Protein AF-A0A2N2SSF9-F1 (afdb_monomer_lite)

Structure (mmCIF, N/CA/C/O backbone):
data_AF-A0A2N2SSF9-F1
#
_entry.id   AF-A0A2N2SSF9-F1
#
loop_
_atom_site.group_PDB
_atom_site.id
_atom_site.type_symbol
_atom_site.label_atom_id
_atom_site.label_alt_id
_atom_site.label_comp_id
_atom_site.label_asym_id
_atom_site.label_entity_id
_atom_site.label_seq_id
_atom_site.pdbx_PDB_ins_code
_atom_site.Cartn_x
_atom_site.Cartn_y
_atom_site.Cartn_z
_atom_site.occupancy
_atom_site.B_iso_or_equiv
_atom_site.auth_seq_id
_atom_site.auth_comp_id
_atom_site.auth_asym_id
_atom_site.auth_atom_id
_atom_site.pdbx_PDB_model_num
ATOM 1 N N . GLY A 1 1 ? 3.151 -18.650 15.066 1.00 78.62 1 GLY A N 1
ATOM 2 C CA . GLY A 1 1 ? 4.524 -19.198 14.978 1.00 78.62 1 GLY A CA 1
ATOM 3 C C . GLY A 1 1 ? 5.033 -19.008 13.561 1.00 78.62 1 GLY A C 1
ATOM 4 O O . GLY A 1 1 ? 4.367 -18.283 12.830 1.00 78.62 1 GLY A O 1
ATOM 5 N N . PRO A 1 2 ? 6.144 -19.642 13.151 1.00 81.31 2 PRO A N 1
ATOM 6 C CA . PRO A 1 2 ? 6.647 -19.567 11.775 1.00 81.31 2 PRO A CA 1
ATOM 7 C C . PRO A 1 2 ? 5.583 -19.909 10.718 1.00 81.31 2 PRO A C 1
ATOM 9 O O . PRO A 1 2 ? 5.421 -19.152 9.770 1.00 81.31 2 PRO A O 1
ATOM 12 N N . ASP A 1 3 ? 4.753 -20.928 10.970 1.00 86.31 3 ASP A N 1
ATOM 13 C CA . ASP A 1 3 ? 3.670 -21.375 10.069 1.00 86.31 3 ASP A CA 1
ATOM 14 C C . ASP A 1 3 ? 2.567 -20.330 9.823 1.00 86.31 3 ASP A C 1
ATOM 16 O O . ASP A 1 3 ? 1.714 -20.499 8.956 1.00 86.31 3 ASP A O 1
ATOM 20 N N . SER A 1 4 ? 2.543 -19.253 10.614 1.00 88.06 4 SER A N 1
ATOM 21 C CA . SER A 1 4 ? 1.620 -18.133 10.419 1.00 88.06 4 SER A CA 1
ATOM 22 C C . SER A 1 4 ? 2.082 -17.184 9.304 1.00 88.06 4 SER A C 1
ATOM 24 O O . SER A 1 4 ? 1.330 -16.297 8.913 1.00 88.06 4 SER A O 1
ATOM 26 N N . TRP A 1 5 ? 3.310 -17.325 8.804 1.00 92.62 5 TRP A N 1
ATOM 27 C CA . TRP A 1 5 ? 3.871 -16.449 7.782 1.00 92.62 5 TRP A CA 1
ATOM 28 C C . TRP A 1 5 ? 3.797 -17.092 6.405 1.00 92.62 5 TRP A C 1
ATOM 30 O O . TRP A 1 5 ? 4.669 -17.855 6.004 1.00 92.62 5 TRP A O 1
ATOM 40 N N . ASP A 1 6 ? 2.758 -16.726 5.664 1.00 90.75 6 ASP A N 1
ATOM 41 C CA . ASP A 1 6 ? 2.560 -17.144 4.283 1.00 90.75 6 ASP A CA 1
ATOM 42 C C . ASP A 1 6 ? 2.223 -15.918 3.432 1.00 90.75 6 ASP A C 1
ATOM 44 O O . ASP A 1 6 ? 1.213 -15.240 3.640 1.00 90.75 6 ASP A O 1
ATOM 48 N N . ARG A 1 7 ? 3.094 -15.635 2.466 1.00 88.56 7 ARG A N 1
ATOM 49 C CA . ARG A 1 7 ? 2.998 -14.460 1.601 1.00 88.56 7 ARG A CA 1
ATOM 50 C C . ARG A 1 7 ? 1.754 -14.462 0.714 1.00 88.56 7 ARG A C 1
ATOM 52 O O . ARG A 1 7 ? 1.210 -13.397 0.442 1.00 88.56 7 ARG A O 1
ATOM 59 N N . GLU A 1 8 ? 1.310 -15.629 0.269 1.00 88.94 8 GLU A N 1
ATOM 60 C CA . GLU A 1 8 ? 0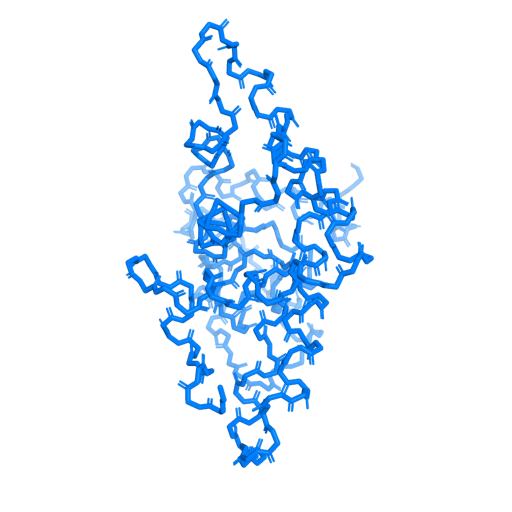.169 -15.772 -0.637 1.00 88.94 8 GLU A CA 1
ATOM 61 C C . GLU A 1 8 ? -1.161 -15.730 0.123 1.00 88.94 8 GLU A C 1
ATOM 63 O O . GLU A 1 8 ? -2.203 -15.380 -0.437 1.00 88.94 8 GLU A O 1
ATOM 68 N N . ARG A 1 9 ? -1.138 -16.073 1.415 1.00 92.62 9 ARG A N 1
ATOM 69 C CA . ARG A 1 9 ? -2.347 -16.175 2.240 1.00 92.62 9 ARG A CA 1
ATOM 70 C C . ARG A 1 9 ? -2.605 -14.975 3.133 1.00 92.62 9 ARG A C 1
ATOM 72 O O . ARG A 1 9 ? -3.771 -14.639 3.334 1.00 92.62 9 ARG A O 1
ATOM 79 N N . LEU A 1 10 ? -1.565 -14.315 3.648 1.00 94.38 10 LEU A N 1
ATOM 80 C CA . LEU A 1 10 ? -1.701 -13.314 4.714 1.00 94.38 10 LEU A CA 1
ATOM 81 C C . LEU A 1 10 ? -2.695 -12.194 4.362 1.00 94.38 10 LEU A C 1
ATOM 83 O O . LEU A 1 10 ? -3.527 -11.810 5.187 1.00 94.38 10 LEU A O 1
ATOM 87 N N . PHE A 1 11 ? -2.654 -11.711 3.118 1.00 95.62 11 PHE A N 1
ATOM 88 C CA . PHE A 1 11 ? -3.539 -10.646 2.636 1.00 95.62 11 PHE A CA 1
ATOM 89 C C . PHE A 1 11 ? -4.767 -11.153 1.872 1.00 95.62 11 PHE A C 1
ATOM 91 O O . PHE A 1 11 ? -5.561 -10.354 1.375 1.00 95.62 11 PHE A O 1
ATOM 98 N N . ARG A 1 12 ? -4.968 -12.471 1.783 1.00 94.88 12 ARG A N 1
ATOM 99 C CA . ARG A 1 12 ? -6.103 -13.057 1.071 1.00 94.88 12 ARG A CA 1
ATOM 100 C C . ARG A 1 12 ? -7.402 -12.826 1.844 1.00 94.88 12 ARG A C 1
ATOM 102 O O . ARG A 1 12 ? -7.467 -12.968 3.072 1.00 94.88 12 ARG A O 1
ATOM 109 N N . GLN A 1 13 ? -8.468 -12.513 1.113 1.00 90.75 13 GLN A N 1
ATOM 110 C CA . GLN A 1 13 ? -9.814 -12.450 1.680 1.00 90.75 13 GLN A CA 1
ATOM 111 C C . GLN A 1 13 ? -10.239 -13.829 2.213 1.00 90.75 13 GLN A C 1
ATOM 113 O O . GLN A 1 13 ? -9.979 -14.855 1.586 1.00 90.75 13 GLN A O 1
ATOM 118 N N . GLY A 1 14 ? -10.870 -13.854 3.388 1.00 89.25 14 GLY A N 1
ATOM 119 C CA . GLY A 1 14 ? -11.312 -15.084 4.062 1.00 89.25 14 GLY A CA 1
ATOM 120 C C . GLY A 1 14 ? -10.263 -15.789 4.935 1.00 89.25 14 GLY A C 1
ATOM 121 O O . GLY A 1 14 ? -10.648 -16.527 5.838 1.00 89.25 14 GLY A O 1
ATOM 122 N N . ASP A 1 15 ? -8.964 -15.532 4.749 1.00 94.25 15 ASP A N 1
ATOM 123 C CA . ASP A 1 15 ? -7.940 -15.989 5.701 1.00 94.25 15 ASP A CA 1
ATOM 124 C C . ASP A 1 15 ? -8.044 -15.171 7.014 1.00 94.25 15 ASP A C 1
ATOM 126 O O . ASP A 1 15 ? -8.465 -14.011 6.986 1.00 94.25 15 ASP A O 1
ATOM 130 N N . ARG A 1 16 ? -7.731 -15.748 8.180 1.00 93.38 16 ARG A N 1
ATOM 131 C CA . ARG A 1 16 ? -7.828 -15.057 9.486 1.00 93.38 16 ARG A CA 1
ATOM 132 C C . ARG A 1 16 ? -6.480 -14.710 10.109 1.00 93.38 16 ARG A C 1
ATOM 134 O O . ARG A 1 16 ? -6.443 -14.003 11.109 1.00 93.38 16 ARG A O 1
ATOM 141 N N . THR A 1 17 ? -5.374 -15.142 9.514 1.00 95.00 17 THR A N 1
ATOM 142 C CA . THR A 1 17 ? -4.059 -15.014 10.135 1.00 95.00 17 THR A CA 1
ATOM 143 C C . THR A 1 17 ? -3.655 -13.558 10.363 1.00 95.00 17 THR A C 1
ATOM 145 O O . THR A 1 17 ? -3.147 -13.237 11.435 1.00 95.00 17 THR A O 1
ATOM 148 N N . LEU A 1 18 ? -3.946 -12.645 9.428 1.00 95.62 18 LEU A N 1
ATOM 149 C CA . LEU A 1 18 ? -3.668 -11.220 9.639 1.00 95.62 18 LEU A CA 1
ATOM 150 C C . LEU A 1 18 ? -4.512 -10.623 10.776 1.00 95.62 18 LEU A C 1
ATOM 152 O O . LEU A 1 18 ? -4.000 -9.817 11.546 1.00 95.62 18 LEU A O 1
ATOM 156 N N . GLN A 1 19 ? -5.776 -11.027 10.910 1.00 94.06 19 GLN A N 1
ATOM 157 C CA . GLN A 1 19 ? -6.646 -10.615 12.014 1.00 94.06 19 GLN A CA 1
ATOM 158 C C . GLN A 1 19 ? -6.054 -11.043 13.364 1.00 94.06 19 GLN A C 1
ATOM 160 O O . GLN A 1 19 ? -5.921 -10.222 14.273 1.00 94.06 19 GLN A O 1
ATOM 165 N N . ASP A 1 20 ? -5.612 -12.299 13.468 1.00 93.00 20 ASP A N 1
ATOM 166 C CA . ASP A 1 20 ? -4.987 -12.827 14.683 1.00 93.00 20 ASP A CA 1
ATOM 167 C C . ASP A 1 20 ? -3.692 -12.066 15.017 1.00 93.00 20 ASP A C 1
ATOM 169 O O . ASP A 1 20 ? -3.469 -11.672 16.166 1.00 93.00 20 ASP A O 1
ATOM 173 N N . MET A 1 21 ? -2.861 -11.785 14.004 1.00 93.69 21 MET A N 1
ATOM 174 C CA . MET A 1 21 ? -1.652 -10.967 14.154 1.00 93.69 21 MET A CA 1
ATOM 175 C C . MET A 1 21 ? -1.982 -9.552 14.639 1.00 93.69 21 MET A C 1
ATOM 177 O O . MET A 1 21 ? -1.350 -9.067 15.576 1.00 93.69 21 MET A O 1
ATOM 181 N N . MET A 1 22 ? -2.998 -8.903 14.065 1.00 91.81 22 MET A N 1
ATOM 182 C CA . MET A 1 22 ? -3.454 -7.586 14.515 1.00 91.81 22 MET A CA 1
ATOM 183 C C . MET A 1 22 ? -3.955 -7.629 15.961 1.00 91.81 22 MET A C 1
ATOM 185 O O . MET A 1 22 ? -3.633 -6.737 16.743 1.00 91.81 22 MET A O 1
ATOM 189 N N . GLY A 1 23 ? -4.666 -8.687 16.358 1.00 90.31 23 GLY A N 1
ATOM 190 C CA . GLY A 1 23 ? -5.082 -8.903 17.743 1.00 90.31 23 GLY A CA 1
ATOM 191 C C . GLY A 1 23 ? -3.904 -8.997 18.718 1.00 90.31 23 GLY A C 1
ATOM 192 O O . GLY A 1 23 ? -3.977 -8.460 19.825 1.00 90.31 23 GLY A O 1
ATOM 193 N N . VAL A 1 24 ? -2.795 -9.625 18.313 1.00 90.31 24 VAL A N 1
ATOM 194 C CA . VAL A 1 24 ? -1.549 -9.656 19.100 1.00 90.31 24 VAL A CA 1
ATOM 195 C C . VAL A 1 24 ? -0.899 -8.273 19.155 1.00 90.31 24 VAL A C 1
ATOM 197 O O . VAL A 1 24 ? -0.550 -7.815 20.242 1.00 90.31 24 VAL A O 1
ATOM 200 N N . LEU A 1 25 ? -0.778 -7.582 18.017 1.00 89.06 25 LEU A N 1
ATOM 201 C CA . LEU A 1 25 ? -0.176 -6.246 17.941 1.00 89.06 25 LEU A CA 1
ATOM 202 C C . LEU A 1 25 ? -0.913 -5.229 18.818 1.00 89.06 25 LEU A C 1
ATOM 204 O O . LEU A 1 25 ? -0.283 -4.421 19.494 1.00 89.06 25 LEU A O 1
ATOM 208 N N . LEU A 1 26 ? -2.241 -5.310 18.888 1.00 88.62 26 LEU A N 1
ATOM 209 C CA . LEU A 1 26 ? -3.066 -4.433 19.719 1.00 88.62 26 LEU A CA 1
ATOM 210 C C . LEU A 1 26 ? -2.923 -4.679 21.231 1.00 88.62 26 LEU A C 1
ATOM 212 O O . LEU A 1 26 ? -3.441 -3.892 22.025 1.00 88.62 26 LEU A O 1
ATOM 216 N N . ARG A 1 27 ? -2.206 -5.727 21.661 1.00 87.94 27 ARG A N 1
ATOM 217 C CA . ARG A 1 27 ? -1.811 -5.895 23.071 1.00 87.94 27 ARG A CA 1
ATOM 218 C C . ARG A 1 27 ? -0.634 -4.999 23.454 1.00 87.94 27 ARG A C 1
ATOM 220 O O . ARG A 1 27 ? -0.445 -4.751 24.642 1.00 87.94 27 ARG A O 1
ATOM 227 N N . VAL A 1 28 ? 0.126 -4.501 22.476 1.00 87.12 28 VAL A N 1
ATOM 228 C CA . VAL A 1 28 ? 1.212 -3.536 22.683 1.00 87.12 28 VAL A CA 1
ATOM 229 C C . VAL A 1 28 ? 0.597 -2.137 22.835 1.00 87.12 28 VAL A C 1
ATOM 231 O O . VAL A 1 28 ? -0.026 -1.652 21.882 1.00 87.12 28 VAL A O 1
ATOM 234 N N . PRO A 1 29 ? 0.722 -1.476 24.003 1.00 85.19 29 PRO A N 1
ATOM 235 C CA . PRO A 1 29 ? 0.045 -0.208 24.277 1.00 85.19 29 PRO A CA 1
ATOM 236 C C . PRO A 1 29 ? 0.328 0.887 23.246 1.00 85.19 29 PRO A C 1
ATOM 238 O O . PRO A 1 29 ? -0.597 1.581 22.828 1.00 85.19 29 PRO A O 1
ATOM 241 N N . GLU A 1 30 ? 1.575 1.003 22.799 1.00 84.25 30 GLU A N 1
ATOM 242 C CA . GLU A 1 30 ? 2.042 2.009 21.846 1.00 84.25 30 GLU A CA 1
ATOM 243 C C . GLU A 1 30 ? 1.396 1.823 20.467 1.00 84.25 30 GLU A C 1
ATOM 245 O O . GLU A 1 30 ? 0.990 2.793 19.824 1.00 84.25 30 GLU A O 1
ATOM 250 N N . LEU A 1 31 ? 1.248 0.573 20.015 1.00 84.81 31 LEU A N 1
ATOM 251 C CA . LEU A 1 31 ? 0.571 0.273 18.751 1.00 84.81 31 LEU A CA 1
ATOM 252 C C . LEU A 1 31 ? -0.927 0.490 18.857 1.00 84.81 31 LEU A C 1
ATOM 254 O O . LEU A 1 31 ? -1.542 1.084 17.971 1.00 84.81 31 LEU A O 1
ATOM 258 N N . ARG A 1 32 ? -1.509 0.037 19.964 1.00 86.44 32 ARG A N 1
ATOM 259 C CA . ARG A 1 32 ? -2.926 0.214 20.244 1.00 86.44 32 ARG A CA 1
ATOM 260 C C . ARG A 1 32 ? -3.316 1.687 20.245 1.00 86.44 32 ARG A C 1
ATOM 262 O O . ARG A 1 32 ? -4.320 2.033 19.634 1.00 86.44 32 ARG A O 1
ATOM 269 N N . GLU A 1 33 ? -2.536 2.547 20.896 1.00 84.12 33 GLU A N 1
ATOM 270 C CA . GLU A 1 33 ? -2.848 3.976 20.981 1.00 84.12 33 GLU A CA 1
ATOM 271 C C . GLU A 1 33 ? -2.717 4.667 19.618 1.00 84.12 33 GLU A C 1
ATOM 273 O O . GLU A 1 33 ? -3.581 5.460 19.240 1.00 84.12 33 GLU A O 1
ATOM 278 N N . ASN A 1 34 ? -1.711 4.295 18.819 1.00 82.88 34 ASN A N 1
ATOM 279 C CA . ASN A 1 34 ? -1.590 4.782 17.444 1.00 82.88 34 ASN A CA 1
ATOM 280 C C . ASN A 1 34 ? -2.782 4.363 16.569 1.00 82.88 34 ASN A C 1
ATOM 282 O O . ASN A 1 34 ? -3.270 5.161 15.771 1.00 82.88 34 ASN A O 1
ATOM 286 N N . LEU A 1 35 ? -3.298 3.145 16.741 1.00 83.38 35 LEU A N 1
ATOM 287 C CA . LEU A 1 35 ? -4.386 2.602 15.921 1.00 83.38 35 LEU A CA 1
ATOM 288 C C . LEU A 1 35 ? -5.792 2.934 16.446 1.00 83.38 35 LEU A C 1
ATOM 290 O O . LEU A 1 35 ? -6.774 2.768 15.726 1.00 83.38 35 LEU A O 1
ATOM 294 N N . LYS A 1 36 ? -5.913 3.461 17.667 1.00 77.00 36 LYS A N 1
ATOM 295 C CA . LYS A 1 36 ? -7.195 3.801 18.303 1.00 77.00 36 LYS A CA 1
ATOM 296 C C . LYS A 1 36 ? -8.032 4.781 17.478 1.00 77.00 36 LYS A C 1
ATOM 298 O O . LYS A 1 36 ? -9.242 4.605 17.361 1.00 77.00 36 LYS A O 1
ATOM 303 N N . SER A 1 37 ? -7.395 5.782 16.863 1.00 68.06 37 SER A N 1
ATOM 304 C CA . SER A 1 37 ? -8.091 6.783 16.037 1.00 68.06 37 SER A CA 1
ATOM 305 C C . SER A 1 37 ? -8.640 6.215 14.726 1.00 68.06 37 SER A C 1
ATOM 307 O O . SER A 1 37 ? -9.624 6.737 14.213 1.00 68.06 37 SER A O 1
ATOM 309 N N . VAL A 1 38 ? -8.053 5.121 14.223 1.00 67.56 38 VAL A N 1
ATOM 310 C CA . VAL A 1 38 ? -8.473 4.443 12.982 1.00 67.56 38 VAL A CA 1
ATOM 311 C C . VAL A 1 38 ? -9.826 3.757 13.139 1.00 67.56 38 VAL A C 1
ATOM 313 O O . VAL A 1 38 ? -10.553 3.567 12.167 1.00 67.56 38 VAL A O 1
ATOM 316 N N . LEU A 1 39 ? -10.183 3.400 14.369 1.00 61.44 39 LEU A N 1
ATOM 317 C CA . LEU A 1 39 ? -11.281 2.487 14.643 1.00 61.44 39 LEU A CA 1
ATOM 318 C C . LEU A 1 39 ? -12.585 3.164 15.046 1.00 61.44 39 LEU A C 1
ATOM 320 O O . LEU A 1 39 ? -13.624 2.512 14.992 1.00 61.44 39 LEU A O 1
ATOM 324 N N . GLY A 1 40 ? -12.550 4.447 15.425 1.00 56.16 40 GLY A N 1
ATOM 325 C CA . GLY A 1 40 ? -13.749 5.230 15.757 1.00 56.16 40 GLY A CA 1
ATOM 326 C C . GLY A 1 40 ? -14.645 4.620 16.847 1.00 56.16 40 GLY A C 1
ATOM 327 O O . GLY A 1 40 ? -15.793 5.030 16.978 1.00 56.16 40 GLY A O 1
ATOM 328 N N . GLY A 1 41 ? -14.146 3.638 17.605 1.00 54.59 41 GLY A N 1
ATOM 329 C CA . GLY A 1 41 ? -14.908 2.822 18.549 1.00 54.59 41 GLY A CA 1
ATOM 330 C C . GLY A 1 41 ? -14.245 2.720 19.923 1.00 54.59 41 GLY A C 1
ATOM 331 O O . GLY A 1 41 ? -13.085 3.086 20.113 1.00 54.59 41 GLY A O 1
ATOM 332 N N . THR A 1 42 ? -14.998 2.211 20.900 1.00 47.00 42 THR A N 1
ATOM 333 C CA . THR A 1 42 ? -14.576 2.059 22.304 1.00 47.00 42 THR A CA 1
ATOM 334 C C . THR A 1 42 ? -13.544 0.949 22.530 1.00 47.00 42 THR A C 1
ATOM 336 O O . THR A 1 42 ? -12.890 0.953 23.573 1.00 47.00 42 THR A O 1
ATOM 339 N N . MET A 1 43 ? -13.341 0.037 21.568 1.00 49.16 43 MET A N 1
ATOM 340 C CA . MET A 1 43 ? -12.310 -1.005 21.626 1.00 49.16 43 MET A CA 1
ATOM 341 C C . MET A 1 43 ? -11.513 -1.136 20.319 1.00 49.16 43 MET A C 1
ATOM 343 O O . MET A 1 43 ? -12.069 -0.942 19.237 1.00 49.16 43 MET A O 1
ATOM 347 N N . PRO A 1 44 ? -10.218 -1.497 20.406 1.00 60.06 44 PRO A N 1
ATOM 348 C CA . PRO A 1 44 ? -9.417 -1.863 19.250 1.00 60.06 44 PRO A CA 1
ATOM 349 C C . PRO A 1 44 ? -9.992 -3.084 18.504 1.00 60.06 44 PRO A C 1
ATOM 351 O O . PRO A 1 44 ? -10.001 -4.181 19.056 1.00 60.06 44 PRO A O 1
ATOM 354 N N . ASP A 1 45 ? -10.445 -2.912 17.263 1.00 78.88 45 ASP A N 1
ATOM 355 C CA . ASP A 1 45 ? -10.977 -3.963 16.394 1.00 78.88 45 ASP A CA 1
ATOM 356 C C . ASP A 1 45 ? -9.896 -4.431 15.405 1.00 78.88 45 ASP A C 1
ATOM 358 O O . ASP A 1 45 ? -9.715 -3.878 14.317 1.00 78.88 45 ASP A O 1
ATOM 362 N N . GLY A 1 46 ? -9.126 -5.441 15.819 1.00 84.12 46 GLY A N 1
ATOM 363 C CA . GLY A 1 46 ? -8.086 -6.048 14.985 1.00 84.12 46 GLY A CA 1
ATOM 364 C C . GLY A 1 46 ? -8.627 -6.656 13.689 1.00 84.12 46 GLY A C 1
ATOM 365 O O . GLY A 1 46 ? -7.925 -6.620 12.676 1.00 84.12 46 GLY A O 1
ATOM 366 N N . ASP A 1 47 ? -9.877 -7.134 13.695 1.00 89.44 47 ASP A N 1
ATOM 367 C CA . ASP A 1 47 ? -10.527 -7.713 12.520 1.00 89.44 47 ASP A CA 1
ATOM 368 C C . ASP A 1 47 ? -10.754 -6.616 11.473 1.00 89.44 47 ASP A C 1
ATOM 370 O O . ASP A 1 47 ? -10.313 -6.755 10.329 1.00 89.44 47 ASP A O 1
ATOM 374 N N . LYS A 1 48 ? -11.336 -5.478 11.871 1.00 89.88 48 LYS A N 1
ATOM 375 C CA . LYS A 1 48 ? -11.535 -4.327 10.976 1.00 89.88 48 LYS A CA 1
ATOM 376 C C . LYS A 1 48 ? -10.220 -3.802 10.398 1.00 89.88 48 LYS A C 1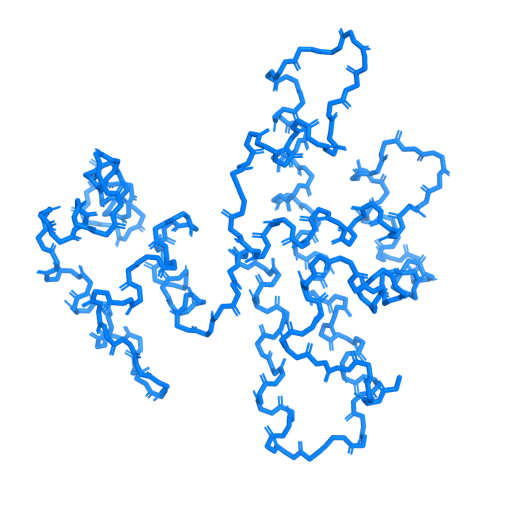
ATOM 378 O O . LYS A 1 48 ? -10.134 -3.571 9.193 1.00 89.88 48 LYS A O 1
ATOM 383 N N . LEU A 1 49 ? -9.182 -3.635 11.224 1.00 92.69 49 LEU A N 1
ATOM 384 C CA . LEU A 1 49 ? -7.874 -3.160 10.748 1.00 92.69 49 LEU A CA 1
ATOM 385 C C . LEU A 1 49 ? -7.276 -4.104 9.704 1.00 92.69 49 LEU A C 1
ATOM 387 O O . LEU A 1 49 ? -6.811 -3.652 8.660 1.00 92.69 49 LEU A O 1
ATOM 391 N N . ALA A 1 50 ? -7.312 -5.409 9.964 1.00 94.56 50 ALA A N 1
ATOM 392 C CA . ALA A 1 50 ? -6.818 -6.406 9.028 1.00 94.56 50 ALA A CA 1
ATOM 393 C C . ALA A 1 50 ? -7.604 -6.395 7.709 1.00 94.56 50 ALA A C 1
ATOM 395 O O . ALA A 1 50 ? -6.988 -6.475 6.651 1.00 94.56 50 ALA A O 1
ATOM 396 N N . LEU A 1 51 ? -8.933 -6.245 7.738 1.00 95.12 51 LEU A N 1
ATOM 397 C CA . LEU A 1 51 ? -9.744 -6.156 6.517 1.00 95.12 51 LEU A CA 1
ATOM 398 C C . LEU A 1 51 ? -9.403 -4.915 5.678 1.00 95.12 51 LEU A C 1
ATOM 400 O O . LEU A 1 51 ? -9.243 -5.033 4.463 1.00 95.12 51 LEU A O 1
ATOM 404 N N . ILE A 1 52 ? -9.197 -3.756 6.314 1.00 95.56 52 ILE A N 1
ATOM 405 C CA . ILE A 1 52 ? -8.734 -2.545 5.619 1.00 95.56 52 ILE A CA 1
ATOM 406 C C . ILE A 1 52 ? -7.367 -2.789 4.967 1.00 95.56 52 ILE A C 1
ATOM 408 O O . ILE A 1 52 ? -7.164 -2.434 3.807 1.00 95.56 52 ILE A O 1
ATOM 412 N N . LEU A 1 53 ? -6.429 -3.413 5.690 1.00 96.56 53 LEU A N 1
ATOM 413 C CA . LEU A 1 53 ? -5.096 -3.718 5.163 1.00 96.56 53 LEU A CA 1
ATOM 414 C C . LEU A 1 53 ? -5.143 -4.684 3.977 1.00 96.56 53 LEU A C 1
ATOM 416 O O . LEU A 1 53 ? -4.373 -4.516 3.034 1.00 96.56 53 LEU A O 1
ATOM 420 N N . LYS A 1 54 ? -6.048 -5.666 3.993 1.00 97.12 54 LYS A N 1
ATOM 421 C CA . LYS A 1 54 ? -6.241 -6.585 2.865 1.00 97.12 54 LYS A CA 1
ATOM 422 C C . LYS A 1 54 ? -6.716 -5.851 1.624 1.00 97.12 54 LYS A C 1
ATOM 424 O O . LYS A 1 54 ? -6.135 -6.043 0.561 1.00 97.12 54 LYS A O 1
ATOM 429 N N . ASP A 1 55 ? -7.721 -4.991 1.745 1.00 97.12 55 ASP A N 1
ATOM 430 C CA . ASP A 1 55 ? -8.187 -4.198 0.605 1.00 97.12 55 ASP A CA 1
ATOM 431 C C . ASP A 1 55 ? -7.076 -3.257 0.104 1.00 97.12 55 ASP A C 1
ATOM 433 O O . ASP A 1 55 ? -6.805 -3.167 -1.095 1.00 97.12 55 ASP A O 1
ATOM 437 N N . TRP A 1 56 ? -6.361 -2.617 1.030 1.00 97.00 56 TRP A N 1
ATOM 438 C CA . TRP A 1 56 ? -5.252 -1.715 0.729 1.00 97.00 56 TRP A CA 1
ATOM 439 C C . TRP A 1 56 ? -4.115 -2.392 -0.051 1.00 97.00 56 TRP A C 1
ATOM 441 O O . TRP A 1 56 ? -3.733 -1.881 -1.106 1.00 97.00 56 TRP A O 1
ATOM 451 N N . VAL A 1 57 ? -3.607 -3.535 0.428 1.00 96.81 57 VAL A N 1
ATOM 452 C CA . VAL A 1 57 ? -2.493 -4.287 -0.187 1.00 96.81 57 VAL A CA 1
ATOM 453 C C . VAL A 1 57 ? -2.891 -4.918 -1.520 1.00 96.81 57 VAL A C 1
ATOM 455 O O . VAL A 1 57 ? -2.091 -4.933 -2.455 1.00 96.81 57 VAL A O 1
ATOM 458 N N . ASN A 1 58 ? -4.138 -5.382 -1.645 1.00 95.12 58 ASN A N 1
ATOM 459 C CA . ASN A 1 58 ? -4.652 -5.957 -2.891 1.00 95.12 58 ASN A CA 1
ATOM 460 C C . ASN A 1 58 ? -5.047 -4.896 -3.936 1.00 95.12 58 ASN A C 1
ATOM 462 O O . ASN A 1 58 ? -5.572 -5.237 -4.994 1.00 95.12 58 ASN A O 1
ATOM 466 N N . GLY A 1 59 ? -4.781 -3.614 -3.672 1.00 93.31 59 GLY A N 1
ATOM 467 C CA . GLY A 1 59 ? -4.956 -2.546 -4.651 1.00 93.31 59 GLY A CA 1
ATOM 468 C C . GLY A 1 59 ? -6.399 -2.072 -4.834 1.00 93.31 59 GLY A C 1
ATOM 469 O O . GLY A 1 59 ? -6.672 -1.407 -5.833 1.00 93.31 59 GLY A O 1
ATOM 470 N N . GLU A 1 60 ? -7.302 -2.367 -3.893 1.00 95.88 60 GLU A N 1
ATOM 471 C CA . GLU A 1 60 ? -8.693 -1.894 -3.915 1.00 95.88 60 GLU A CA 1
ATOM 472 C C . GLU A 1 60 ? -8.763 -0.363 -3.952 1.00 95.88 60 GLU A C 1
ATOM 474 O O . GLU A 1 60 ? -7.917 0.313 -3.357 1.00 95.88 60 GLU A O 1
ATOM 479 N N . GLU A 1 61 ? -9.764 0.195 -4.633 1.00 93.81 61 GLU A N 1
ATOM 480 C CA . GLU A 1 61 ? -9.946 1.644 -4.749 1.00 93.81 61 GLU A CA 1
ATOM 481 C C . GLU A 1 61 ? -10.183 2.302 -3.386 1.00 93.81 61 GLU A C 1
ATOM 483 O O . GLU A 1 61 ? -10.899 1.779 -2.534 1.00 93.81 61 GLU A O 1
ATOM 488 N N . ILE A 1 62 ? -9.608 3.490 -3.168 1.00 94.38 62 ILE A N 1
ATOM 489 C CA . ILE A 1 62 ? -9.722 4.182 -1.869 1.00 94.38 62 ILE A CA 1
ATOM 490 C C . ILE A 1 62 ? -11.173 4.548 -1.559 1.00 94.38 62 ILE A C 1
ATOM 492 O O . ILE A 1 62 ? -11.591 4.457 -0.409 1.00 94.38 62 ILE A O 1
ATOM 496 N N . THR A 1 63 ? -11.953 4.909 -2.576 1.00 95.06 63 THR A N 1
ATOM 497 C CA . THR A 1 63 ? -13.394 5.163 -2.445 1.00 95.06 63 THR A CA 1
ATOM 4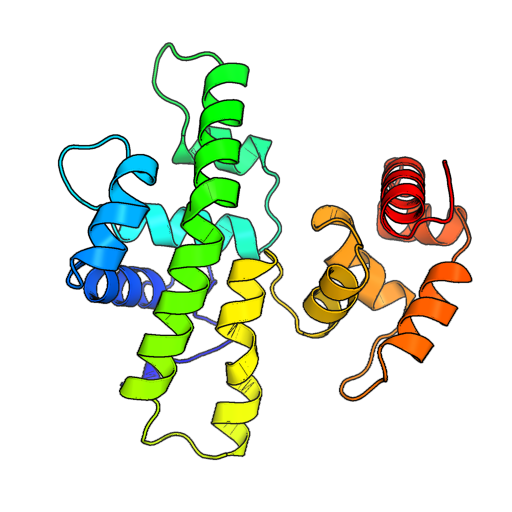98 C C . THR A 1 63 ? -14.139 3.917 -1.975 1.00 95.06 63 THR A C 1
ATOM 500 O O . THR A 1 63 ? -14.977 3.997 -1.082 1.00 95.06 63 THR A O 1
ATOM 503 N N . THR A 1 64 ? -13.775 2.749 -2.496 1.00 96.31 64 THR A N 1
ATOM 504 C CA . THR A 1 64 ? -14.348 1.467 -2.087 1.00 96.31 64 THR A CA 1
ATOM 505 C C . THR A 1 64 ? -13.927 1.075 -0.669 1.00 96.31 64 THR A C 1
ATOM 507 O O . THR A 1 64 ? -14.771 0.642 0.113 1.00 96.31 64 THR A O 1
ATOM 510 N N . ILE A 1 65 ? -12.662 1.283 -0.289 1.00 95.88 65 ILE A N 1
ATOM 511 C CA . ILE A 1 65 ? -12.194 1.078 1.094 1.00 95.88 65 ILE A CA 1
ATOM 512 C C . ILE A 1 65 ? -12.955 2.002 2.055 1.00 95.88 65 ILE A C 1
ATOM 514 O O . ILE A 1 65 ? -13.422 1.556 3.105 1.00 95.88 65 ILE A O 1
ATOM 518 N N . ALA A 1 66 ? -13.117 3.275 1.688 1.00 94.88 66 ALA A N 1
ATOM 519 C CA . ALA A 1 66 ? -13.858 4.252 2.473 1.00 94.88 66 ALA A CA 1
ATOM 520 C C . ALA A 1 66 ? -15.312 3.818 2.680 1.00 94.88 66 ALA A C 1
ATOM 522 O O . ALA A 1 66 ? -15.788 3.778 3.814 1.00 94.88 66 ALA A O 1
ATOM 523 N N . GLN A 1 67 ? -15.986 3.419 1.601 1.00 94.31 67 GLN A N 1
ATOM 524 C CA . GLN A 1 67 ? -17.367 2.955 1.648 1.00 94.31 67 GLN A CA 1
ATOM 525 C C . GLN A 1 67 ? -17.533 1.698 2.511 1.00 94.31 67 GLN A C 1
ATOM 527 O O . GLN A 1 67 ? -18.473 1.614 3.292 1.00 94.31 67 GLN A O 1
ATOM 532 N N . ARG A 1 68 ? -16.622 0.723 2.401 1.00 93.44 68 ARG A N 1
ATOM 533 C CA . ARG A 1 68 ? -16.723 -0.545 3.144 1.00 93.44 68 ARG A CA 1
ATOM 534 C C . ARG A 1 68 ? -16.427 -0.402 4.633 1.00 93.44 68 ARG A C 1
ATOM 536 O O . ARG A 1 68 ? -17.053 -1.086 5.437 1.00 93.44 68 ARG A O 1
ATOM 543 N N . HIS A 1 69 ? -15.453 0.434 4.997 1.00 91.62 69 HIS A N 1
ATOM 544 C CA . HIS A 1 69 ? -14.864 0.393 6.343 1.00 91.62 69 HIS A CA 1
ATOM 545 C C . HIS A 1 69 ? -15.031 1.682 7.148 1.00 91.62 69 HIS A C 1
ATOM 547 O O . HIS A 1 69 ? -14.901 1.651 8.374 1.00 91.62 69 HIS A O 1
ATOM 553 N N . PHE A 1 70 ? -15.296 2.816 6.501 1.00 89.88 70 PHE A N 1
ATOM 554 C CA . PHE A 1 70 ? -15.333 4.128 7.158 1.00 89.88 70 PHE A CA 1
ATOM 555 C C . PHE A 1 70 ? -16.692 4.817 7.080 1.00 89.88 70 PHE A C 1
ATOM 557 O O . PHE A 1 70 ? -16.949 5.687 7.906 1.00 89.88 70 PHE A O 1
ATOM 564 N N . HIS A 1 71 ? -17.547 4.422 6.139 1.00 90.12 71 HIS A N 1
ATOM 565 C CA . HIS A 1 71 ? -18.898 4.947 6.015 1.00 90.12 71 HIS A CA 1
ATOM 566 C C . HIS A 1 71 ? -19.795 4.487 7.172 1.00 90.12 71 HIS A C 1
ATOM 568 O O . HIS A 1 71 ? -19.697 3.354 7.651 1.00 90.12 71 HIS A O 1
ATOM 574 N N . GLN A 1 72 ? -20.671 5.383 7.615 1.00 87.69 72 GLN A N 1
ATOM 575 C CA . GLN A 1 72 ? -21.676 5.150 8.648 1.00 87.69 72 GLN A CA 1
ATOM 576 C C . GLN A 1 72 ? -23.035 5.626 8.133 1.00 87.69 72 GLN A C 1
ATOM 578 O O . GLN A 1 72 ? -23.096 6.531 7.301 1.00 87.69 72 GLN A O 1
ATOM 583 N N . ASP A 1 73 ? -24.123 5.042 8.636 1.00 85.62 73 ASP A N 1
ATOM 584 C CA . ASP A 1 73 ? -25.473 5.424 8.217 1.00 85.62 73 ASP A CA 1
ATOM 585 C C . ASP A 1 73 ? -25.717 6.927 8.430 1.00 85.62 73 ASP A C 1
ATOM 587 O O . ASP A 1 73 ? -25.550 7.454 9.532 1.00 85.62 73 ASP A O 1
ATOM 591 N N . GLY A 1 74 ? -26.125 7.616 7.362 1.00 83.81 74 GLY A N 1
ATOM 592 C CA . GLY A 1 74 ? -26.383 9.060 7.371 1.00 83.81 74 GLY A CA 1
ATOM 593 C C . GLY A 1 74 ? -25.145 9.949 7.197 1.00 83.81 74 GLY A C 1
ATOM 594 O O . GLY A 1 74 ? -25.289 11.170 7.212 1.00 83.81 74 GLY A O 1
ATOM 595 N N . GLU A 1 75 ? -23.954 9.374 7.011 1.00 88.88 75 GLU A N 1
ATOM 596 C CA . GLU A 1 75 ? -22.727 10.108 6.689 1.00 88.88 75 GLU A CA 1
ATOM 597 C C . GLU A 1 75 ? -22.560 10.289 5.172 1.00 88.88 75 GLU A C 1
ATOM 599 O O . GLU A 1 75 ? -22.893 9.402 4.391 1.00 88.88 75 GLU A O 1
ATOM 604 N N . ASP A 1 76 ? -22.033 11.431 4.726 1.00 91.56 76 ASP A N 1
ATOM 605 C CA . ASP A 1 76 ? -21.756 11.654 3.307 1.00 91.56 76 ASP A CA 1
ATOM 606 C C . ASP A 1 76 ? -20.457 10.962 2.842 1.00 91.56 76 ASP A C 1
ATOM 608 O O . ASP A 1 76 ? -19.542 10.670 3.621 1.00 91.56 76 ASP A O 1
ATOM 612 N N . GLU A 1 77 ? -20.356 10.711 1.536 1.00 91.50 77 GLU A N 1
ATOM 613 C CA . GLU A 1 77 ? -19.216 10.007 0.936 1.00 91.50 77 GLU A CA 1
ATOM 614 C C . GLU A 1 77 ? -17.883 10.750 1.109 1.00 91.50 77 GLU A C 1
ATOM 616 O O . GLU A 1 77 ? -16.840 10.115 1.287 1.00 91.50 77 GLU A O 1
ATOM 621 N N . VAL A 1 78 ? -17.896 12.088 1.083 1.00 94.31 78 VAL A N 1
ATOM 622 C CA . VAL A 1 78 ? -16.679 12.905 1.194 1.00 94.31 78 VAL A CA 1
ATOM 623 C C . VAL A 1 78 ? -16.118 12.808 2.607 1.00 94.31 78 VAL A C 1
ATOM 625 O O . VAL A 1 78 ? -14.903 12.664 2.780 1.00 94.31 78 VAL A O 1
ATOM 628 N N . THR A 1 79 ? -16.982 12.814 3.620 1.00 92.94 79 THR A N 1
ATOM 629 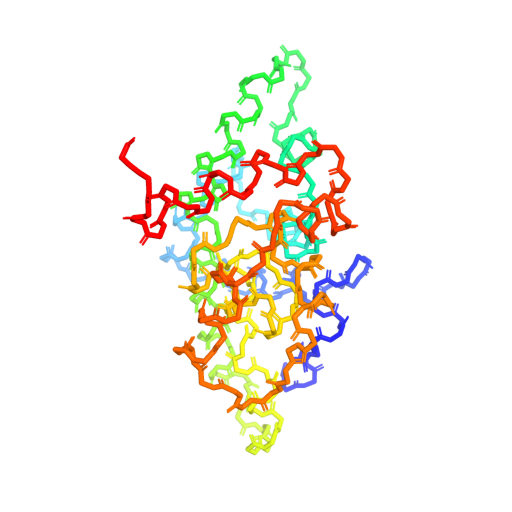C CA . THR A 1 79 ? -16.582 12.605 5.013 1.00 92.94 79 THR A CA 1
ATOM 630 C C . THR A 1 79 ? -15.982 11.212 5.215 1.00 92.94 79 THR A C 1
ATOM 632 O O . THR A 1 79 ? -14.884 11.097 5.773 1.00 92.94 79 THR A O 1
ATOM 635 N N . ALA A 1 80 ? -16.623 10.159 4.697 1.00 92.38 80 ALA A N 1
ATOM 636 C CA . ALA A 1 80 ? -16.098 8.794 4.782 1.00 92.38 80 ALA A CA 1
ATOM 637 C C . ALA A 1 80 ? -14.733 8.655 4.078 1.00 92.38 80 ALA A C 1
ATOM 639 O O . ALA A 1 80 ? -13.792 8.077 4.633 1.00 92.38 80 ALA A O 1
ATOM 640 N N . LEU A 1 81 ? -14.588 9.241 2.884 1.00 94.81 81 LEU A N 1
ATOM 641 C CA . LEU A 1 81 ? -13.333 9.266 2.131 1.00 94.81 81 LEU A CA 1
ATOM 642 C C . LEU A 1 81 ? -12.227 10.020 2.880 1.00 94.81 81 LEU A C 1
ATOM 644 O O . LEU A 1 81 ? -11.090 9.549 2.950 1.00 94.81 81 LEU A O 1
ATOM 648 N N . THR A 1 82 ? -12.564 11.157 3.489 1.00 93.06 82 THR A N 1
ATOM 649 C CA . THR A 1 82 ? -11.631 11.965 4.283 1.00 93.06 82 THR A CA 1
ATOM 650 C C . THR A 1 82 ? -11.127 11.183 5.494 1.00 93.06 82 THR A C 1
ATOM 652 O O . THR A 1 82 ? -9.914 11.092 5.703 1.00 93.06 82 THR A O 1
ATOM 655 N N . LYS A 1 83 ? -12.030 10.542 6.250 1.00 91.44 83 LYS A N 1
ATOM 656 C CA . LYS A 1 83 ? -11.667 9.662 7.372 1.00 91.44 83 LYS A CA 1
ATOM 657 C C . LYS A 1 83 ? -10.795 8.499 6.914 1.00 91.44 83 LYS A C 1
ATOM 659 O O . LYS A 1 83 ? -9.797 8.203 7.573 1.00 91.44 83 LYS A O 1
ATOM 664 N N . CYS A 1 84 ? -11.149 7.855 5.801 1.00 93.38 84 CYS A N 1
ATOM 665 C CA . CYS A 1 84 ? -10.363 6.770 5.227 1.00 93.38 84 CYS A CA 1
ATOM 666 C C . CYS A 1 84 ? -8.935 7.234 4.932 1.00 93.38 84 CYS A C 1
ATOM 668 O O . CYS A 1 84 ? -7.988 6.614 5.405 1.00 93.38 84 CYS A O 1
ATOM 670 N N . GLY A 1 85 ? -8.766 8.349 4.217 1.00 92.44 85 GLY A N 1
ATOM 671 C CA . GLY A 1 85 ? -7.449 8.892 3.886 1.00 92.44 85 GLY A CA 1
ATOM 672 C C . GLY A 1 85 ? -6.621 9.248 5.124 1.00 92.44 85 GLY A C 1
ATOM 673 O O . GLY A 1 85 ? -5.489 8.785 5.262 1.00 92.44 85 GLY A O 1
ATOM 674 N N . GLN A 1 86 ? -7.197 10.010 6.058 1.00 91.00 86 GLN A N 1
ATOM 675 C CA . GLN A 1 86 ? -6.514 10.424 7.291 1.00 91.00 86 GLN A CA 1
ATOM 676 C C . GLN A 1 86 ? -6.030 9.231 8.119 1.00 91.00 86 GLN A C 1
ATOM 678 O O . GLN A 1 86 ? -4.925 9.252 8.656 1.00 91.00 86 GLN A O 1
ATOM 683 N N . ASN A 1 87 ? -6.836 8.174 8.211 1.00 91.00 87 ASN A N 1
ATOM 684 C CA . ASN A 1 87 ? -6.494 7.015 9.022 1.00 91.00 87 ASN A CA 1
ATOM 685 C C . ASN A 1 87 ? -5.568 6.037 8.297 1.00 91.00 87 ASN A C 1
ATOM 687 O O . ASN A 1 87 ? -4.592 5.573 8.892 1.00 91.00 87 ASN A O 1
ATOM 691 N N . LEU A 1 88 ? -5.838 5.753 7.020 1.00 91.88 88 LEU A N 1
ATOM 692 C CA . LEU A 1 88 ? -5.062 4.809 6.223 1.00 91.88 88 LEU A CA 1
ATOM 693 C C . LEU A 1 88 ? -3.627 5.300 6.014 1.00 91.88 88 LEU A C 1
ATOM 695 O O . LEU A 1 88 ? -2.682 4.587 6.355 1.00 91.88 88 LEU A O 1
ATOM 699 N N . PHE A 1 89 ? -3.477 6.529 5.509 1.00 87.75 89 PHE A N 1
ATOM 700 C CA . PHE A 1 89 ? -2.173 7.127 5.215 1.00 87.75 89 PHE A CA 1
ATOM 701 C C . PHE A 1 89 ? -1.506 7.728 6.451 1.00 87.75 89 PHE A C 1
ATOM 703 O O . PHE A 1 89 ? -0.283 7.738 6.530 1.00 87.75 89 PHE A O 1
ATOM 710 N N . GLY A 1 90 ? -2.287 8.226 7.416 1.00 84.88 90 GLY A N 1
ATOM 711 C CA . GLY A 1 90 ? -1.733 8.914 8.581 1.00 84.88 90 GLY A CA 1
ATOM 712 C C . GLY A 1 90 ? -1.158 7.980 9.640 1.00 84.88 90 GLY A C 1
ATOM 713 O O . GLY A 1 90 ? -0.167 8.333 10.273 1.00 84.88 90 GLY A O 1
ATOM 714 N N . LYS A 1 91 ? -1.765 6.805 9.869 1.00 86.69 91 LYS A N 1
ATOM 715 C CA . LYS A 1 91 ? -1.316 5.898 10.941 1.00 86.69 91 LYS A CA 1
ATOM 716 C C . LYS A 1 91 ? -1.364 4.424 10.584 1.00 86.69 91 LYS A C 1
ATOM 718 O O . LYS A 1 91 ? -0.431 3.711 10.943 1.00 86.69 91 LYS A O 1
ATOM 723 N N . LEU A 1 92 ? -2.414 3.947 9.918 1.00 92.19 92 LEU A N 1
ATOM 724 C CA . LEU A 1 92 ? -2.655 2.512 9.767 1.00 92.19 92 LEU A CA 1
ATOM 725 C C . LEU A 1 92 ? -1.535 1.806 8.996 1.00 92.19 92 LEU A C 1
ATOM 727 O O . LEU A 1 92 ? -0.902 0.909 9.546 1.00 92.19 92 LEU A O 1
ATOM 731 N N . ALA A 1 93 ? -1.255 2.224 7.758 1.00 93.88 93 ALA A N 1
ATOM 732 C CA . ALA A 1 93 ? -0.267 1.549 6.914 1.00 93.88 93 ALA A CA 1
ATOM 733 C C . ALA A 1 93 ? 1.131 1.550 7.557 1.00 93.88 93 ALA A C 1
ATOM 735 O O . ALA A 1 93 ? 1.783 0.511 7.647 1.00 93.88 93 ALA A O 1
ATOM 736 N N . GLN A 1 94 ? 1.569 2.697 8.081 1.00 92.56 94 GLN A N 1
ATOM 737 C CA . GLN A 1 94 ? 2.878 2.828 8.722 1.00 92.56 94 GLN A CA 1
ATOM 738 C C . GLN A 1 94 ? 2.981 2.001 10.012 1.00 92.56 94 GLN A C 1
ATOM 740 O O . GLN A 1 94 ? 3.940 1.250 10.195 1.00 92.56 94 GLN A O 1
ATOM 745 N N . THR A 1 95 ? 1.986 2.112 10.896 1.00 92.44 95 THR A N 1
ATOM 746 C CA . THR A 1 95 ? 2.000 1.440 12.204 1.00 92.44 95 THR A CA 1
ATOM 747 C C . THR A 1 95 ? 1.917 -0.076 12.044 1.00 92.44 95 THR A C 1
ATOM 749 O O . THR A 1 95 ? 2.658 -0.811 12.697 1.00 92.44 95 THR A O 1
ATOM 752 N N . SER A 1 96 ? 1.059 -0.558 11.142 1.00 94.12 96 SER A N 1
ATOM 753 C CA . SER A 1 96 ? 0.926 -1.986 10.856 1.00 94.12 96 SER A CA 1
ATOM 754 C C . SER A 1 96 ? 2.138 -2.553 10.125 1.00 94.12 96 SER A C 1
ATOM 756 O O . SER A 1 96 ? 2.539 -3.670 10.436 1.00 94.12 96 SER A O 1
ATOM 758 N N . SER A 1 97 ? 2.764 -1.796 9.216 1.00 95.56 97 SER A N 1
ATOM 759 C CA . SER A 1 97 ? 4.025 -2.198 8.580 1.00 95.56 97 SER A CA 1
ATOM 760 C C . SER A 1 97 ? 5.111 -2.464 9.627 1.00 95.56 97 SER A C 1
ATOM 762 O O . SER A 1 97 ? 5.670 -3.561 9.686 1.00 95.56 97 SER A O 1
ATOM 764 N N . TRP A 1 98 ? 5.339 -1.506 10.531 1.00 93.38 98 TRP A N 1
ATOM 765 C CA . TRP A 1 98 ? 6.296 -1.674 11.625 1.00 93.38 98 TRP A CA 1
ATOM 766 C C . TRP A 1 98 ? 5.919 -2.835 12.554 1.00 93.38 98 TRP A C 1
ATOM 768 O O . TRP A 1 98 ? 6.772 -3.656 12.894 1.00 93.38 98 TRP A O 1
ATOM 778 N N . GLY A 1 99 ? 4.640 -2.938 12.928 1.00 93.62 99 GLY A N 1
ATOM 779 C CA . GLY A 1 99 ? 4.146 -3.996 13.807 1.00 93.62 99 GLY A CA 1
ATOM 780 C C . GLY A 1 99 ? 4.365 -5.391 13.223 1.00 93.62 99 GLY A C 1
ATOM 781 O O . GLY A 1 99 ? 4.873 -6.273 13.912 1.00 93.62 99 GLY A O 1
ATOM 782 N N . LEU A 1 100 ? 4.063 -5.589 11.938 1.00 94.31 100 LEU A N 1
ATOM 783 C CA . LEU A 1 100 ? 4.319 -6.856 11.252 1.00 94.31 100 LEU A CA 1
ATOM 784 C C . LEU A 1 100 ? 5.812 -7.172 11.166 1.00 94.31 100 LEU A C 1
ATOM 786 O O . LEU A 1 100 ? 6.186 -8.324 11.374 1.00 94.31 100 LEU A O 1
ATOM 790 N N . ASN A 1 101 ? 6.668 -6.174 10.931 1.00 94.12 101 ASN A N 1
ATOM 791 C CA . ASN A 1 101 ? 8.117 -6.379 10.942 1.00 94.12 101 ASN A CA 1
ATOM 792 C C . ASN A 1 101 ? 8.611 -6.861 12.317 1.00 94.12 101 ASN A C 1
ATOM 794 O O . ASN A 1 101 ? 9.366 -7.829 12.409 1.00 94.12 101 ASN A O 1
ATOM 798 N N . ALA A 1 102 ? 8.140 -6.229 13.397 1.00 92.25 102 ALA A N 1
ATOM 799 C CA . ALA A 1 102 ? 8.467 -6.639 14.760 1.00 92.25 102 ALA A CA 1
ATOM 800 C C . ALA A 1 102 ? 7.952 -8.056 15.066 1.00 92.25 102 ALA A C 1
ATOM 802 O O . ALA A 1 102 ? 8.677 -8.879 15.628 1.00 92.25 102 ALA A O 1
ATOM 803 N N . LEU A 1 103 ? 6.722 -8.373 14.653 1.00 92.75 103 LEU A N 1
ATOM 804 C CA . LEU A 1 103 ? 6.140 -9.695 14.862 1.00 92.75 103 LEU A CA 1
ATOM 805 C C . LEU A 1 103 ? 6.900 -10.778 14.088 1.00 92.75 103 LEU A C 1
ATOM 807 O O . LEU A 1 103 ? 7.134 -11.854 14.640 1.00 92.75 103 LEU A O 1
ATOM 811 N N . LEU A 1 104 ? 7.320 -10.504 12.849 1.00 93.19 104 LEU A N 1
ATOM 812 C CA . LEU A 1 104 ? 8.130 -11.419 12.042 1.00 93.19 104 LEU A CA 1
ATOM 813 C C . LEU A 1 104 ? 9.493 -11.664 12.697 1.00 93.19 104 LEU A C 1
ATOM 815 O O . LEU A 1 104 ? 9.917 -12.813 12.810 1.00 93.19 104 LEU A O 1
ATOM 819 N N . ALA A 1 105 ? 10.146 -10.614 13.202 1.00 90.81 105 ALA A N 1
ATOM 820 C CA . ALA A 1 105 ? 11.422 -10.740 13.904 1.00 90.81 105 ALA A CA 1
ATOM 821 C C . ALA A 1 105 ? 11.325 -11.645 15.149 1.00 90.81 105 ALA A C 1
ATOM 823 O O . ALA A 1 105 ? 12.227 -12.443 15.400 1.00 90.81 105 ALA A O 1
ATOM 824 N N . ILE A 1 106 ? 10.219 -11.563 15.896 1.00 90.00 106 ILE A N 1
ATOM 825 C CA . ILE A 1 106 ? 9.996 -12.346 17.123 1.00 90.00 106 ILE A CA 1
ATOM 826 C C . ILE A 1 106 ? 9.559 -13.783 16.812 1.00 90.00 106 ILE A C 1
ATOM 828 O O . ILE A 1 106 ? 10.037 -14.735 17.424 1.00 90.00 106 ILE A O 1
ATOM 832 N N . THR A 1 107 ? 8.614 -13.950 15.887 1.00 91.44 107 THR A N 1
ATOM 833 C CA . THR A 1 107 ? 7.919 -15.232 15.668 1.00 91.44 107 THR A CA 1
ATOM 834 C C . THR A 1 107 ? 8.488 -16.053 14.516 1.00 91.44 107 THR A C 1
ATOM 836 O O . THR A 1 107 ? 8.144 -17.225 14.382 1.00 91.44 107 THR A O 1
ATOM 839 N N . GLY A 1 108 ? 9.368 -15.458 13.710 1.00 88.69 108 GLY A N 1
ATOM 840 C CA . GLY A 1 108 ? 10.028 -16.089 12.575 1.00 88.69 108 GLY A CA 1
ATOM 841 C C . GLY A 1 108 ? 11.355 -16.767 12.913 1.00 88.69 108 GLY A C 1
ATOM 842 O O . GLY A 1 108 ? 12.086 -17.110 11.996 1.00 88.69 108 GLY A O 1
ATOM 843 N N . SER A 1 109 ? 11.705 -16.952 14.194 1.00 84.62 109 SER A N 1
ATOM 844 C CA . SER A 1 109 ? 12.997 -17.515 14.633 1.00 84.62 109 SER A CA 1
ATOM 845 C C . SER A 1 109 ? 13.354 -18.866 13.991 1.00 84.62 109 SER A C 1
ATOM 847 O O . SER A 1 109 ? 14.533 -19.121 13.764 1.00 84.62 109 SER A O 1
ATOM 849 N N . GLY A 1 110 ? 12.353 -19.684 13.649 1.00 86.38 110 GLY A N 1
ATOM 850 C CA . GLY A 1 110 ? 12.522 -20.983 12.985 1.00 86.38 110 GLY A CA 1
ATOM 851 C C . GLY A 1 110 ? 12.550 -20.959 11.452 1.00 86.38 110 GLY A C 1
ATOM 852 O O . GLY A 1 110 ? 12.675 -22.023 10.860 1.00 86.38 110 GLY A O 1
ATOM 853 N N . LEU A 1 111 ? 12.420 -19.792 10.813 1.00 91.31 111 LEU A N 1
ATOM 854 C CA . LEU A 1 111 ? 12.487 -19.668 9.354 1.00 91.31 111 LEU A CA 1
ATOM 855 C C . LEU A 1 111 ? 13.941 -19.742 8.871 1.00 91.31 111 LEU A C 1
ATOM 857 O O . LEU A 1 111 ? 14.821 -19.098 9.458 1.00 91.31 111 LEU A O 1
ATOM 861 N N . SER A 1 112 ? 14.166 -20.467 7.776 1.00 92.31 112 SER A N 1
ATOM 862 C CA . SER A 1 112 ? 15.427 -20.455 7.024 1.00 92.31 112 SER A CA 1
ATOM 863 C C . SER A 1 112 ? 15.719 -19.076 6.419 1.00 92.31 112 SER A C 1
ATOM 865 O O . SER A 1 112 ? 14.825 -18.235 6.287 1.00 92.31 112 SER A O 1
ATOM 867 N N . ASP A 1 113 ? 16.968 -18.839 6.013 1.00 90.19 113 ASP A N 1
ATOM 868 C CA . ASP A 1 113 ? 17.364 -17.574 5.378 1.00 90.19 113 ASP A CA 1
ATOM 869 C C . ASP A 1 113 ? 16.574 -17.306 4.086 1.00 90.19 113 ASP A C 1
ATOM 871 O O . ASP A 1 113 ? 16.131 -16.179 3.850 1.00 90.19 113 ASP A O 1
ATOM 875 N N . ASP A 1 114 ? 16.305 -18.351 3.300 1.00 89.44 114 ASP A N 1
ATOM 876 C CA . ASP A 1 114 ? 15.503 -18.261 2.077 1.00 89.44 114 ASP A CA 1
ATOM 877 C C . ASP A 1 114 ? 14.043 -17.882 2.373 1.00 89.44 114 ASP A C 1
ATOM 879 O O . ASP A 1 114 ? 13.469 -17.022 1.701 1.00 89.44 114 ASP A O 1
ATOM 883 N N . GLU A 1 115 ? 13.427 -18.483 3.396 1.00 90.38 115 GLU A N 1
ATOM 884 C CA . GLU A 1 115 ? 12.061 -18.142 3.811 1.00 90.38 115 GLU A CA 1
ATOM 885 C C . GLU A 1 115 ? 11.983 -16.713 4.350 1.00 90.38 115 GLU A C 1
ATOM 887 O O . GLU A 1 115 ? 11.089 -15.952 3.973 1.00 90.38 115 GLU A O 1
ATOM 892 N N . ARG A 1 116 ? 12.951 -16.308 5.179 1.00 89.62 116 ARG A N 1
ATOM 893 C CA . ARG A 1 116 ? 13.044 -14.932 5.684 1.00 89.62 116 ARG A CA 1
ATOM 894 C C . ARG A 1 116 ? 13.183 -13.934 4.550 1.00 89.62 116 ARG A C 1
ATOM 896 O O . ARG A 1 116 ? 12.488 -12.923 4.564 1.00 89.62 116 ARG A O 1
ATOM 903 N N . SER A 1 117 ? 14.028 -14.225 3.563 1.00 87.94 117 SER A N 1
ATOM 904 C CA . SER A 1 117 ? 14.215 -13.373 2.387 1.00 87.94 117 SER A CA 1
ATOM 905 C C . SER A 1 117 ? 12.901 -13.171 1.623 1.00 87.94 117 SER A C 1
ATOM 907 O O . SER A 1 117 ? 12.532 -12.038 1.315 1.00 87.94 117 SER A O 1
ATOM 909 N N . ARG A 1 118 ? 12.121 -14.241 1.413 1.00 87.50 118 ARG A N 1
ATOM 910 C CA . ARG A 1 118 ? 10.815 -14.172 0.726 1.00 87.50 118 ARG A CA 1
ATOM 911 C C . ARG A 1 118 ? 9.757 -13.375 1.492 1.00 87.50 118 ARG A C 1
ATOM 913 O O . ARG A 1 118 ? 8.861 -12.804 0.866 1.00 87.50 118 ARG A O 1
ATOM 920 N N . LEU A 1 119 ? 9.843 -13.351 2.822 1.00 92.44 119 LEU A N 1
ATOM 921 C CA . LEU A 1 119 ? 8.898 -12.675 3.717 1.00 92.44 119 LEU A CA 1
ATOM 922 C C . LEU A 1 119 ? 9.329 -11.248 4.090 1.00 92.44 119 LEU A C 1
ATOM 924 O O . LEU A 1 119 ? 8.501 -10.472 4.570 1.00 92.44 119 LEU A O 1
ATOM 928 N N . ALA A 1 120 ? 10.590 -10.881 3.841 1.00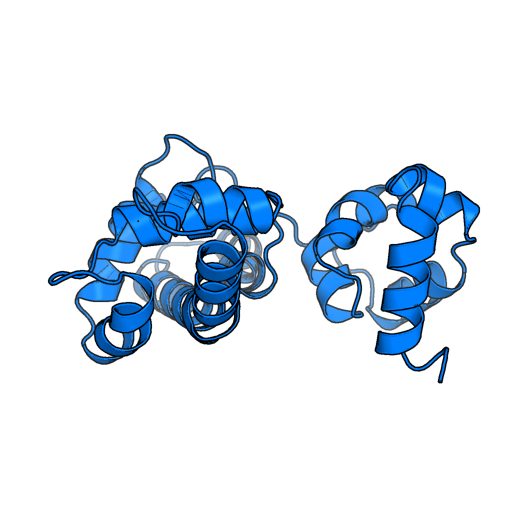 89.88 120 ALA A N 1
ATOM 929 C CA . ALA A 1 120 ? 11.188 -9.613 4.265 1.00 89.88 120 ALA A CA 1
ATOM 930 C C . ALA A 1 120 ? 10.418 -8.375 3.779 1.00 89.88 120 ALA A C 1
ATOM 932 O O . ALA A 1 120 ? 10.421 -7.342 4.444 1.00 89.88 120 ALA A O 1
ATOM 933 N N . ASN A 1 121 ? 9.718 -8.489 2.648 1.00 93.31 121 ASN A N 1
ATOM 934 C CA . ASN A 1 121 ? 8.948 -7.397 2.063 1.00 93.31 121 ASN A CA 1
ATOM 935 C C . ASN A 1 121 ? 7.480 -7.333 2.507 1.00 93.31 121 ASN A C 1
ATOM 937 O O . ASN A 1 121 ? 6.799 -6.384 2.127 1.00 93.31 121 ASN A O 1
ATOM 941 N N . LEU A 1 122 ? 6.967 -8.260 3.327 1.00 94.94 122 LEU A N 1
ATOM 942 C CA . LEU A 1 122 ? 5.588 -8.175 3.841 1.00 94.94 122 LEU A CA 1
ATOM 943 C C . LEU A 1 122 ? 5.282 -6.834 4.546 1.00 94.94 122 LEU A C 1
ATOM 945 O O . LEU A 1 122 ? 4.234 -6.245 4.268 1.00 94.94 122 LEU A O 1
ATOM 949 N N . PRO A 1 123 ? 6.178 -6.276 5.388 1.00 95.50 123 PRO A N 1
ATOM 950 C CA . PRO A 1 123 ? 6.002 -4.928 5.926 1.00 95.50 123 PRO A CA 1
ATOM 951 C C . PRO A 1 123 ? 5.900 -3.854 4.837 1.00 95.50 123 PRO A C 1
ATOM 953 O O . PRO A 1 123 ? 5.060 -2.956 4.926 1.00 95.50 123 PRO A O 1
ATOM 956 N N . SER A 1 124 ? 6.726 -3.945 3.795 1.00 95.94 124 SER A N 1
ATOM 957 C CA . SER A 1 124 ? 6.734 -3.008 2.668 1.00 95.94 124 SER A CA 1
ATOM 958 C C . SER A 1 124 ? 5.457 -3.097 1.832 1.00 95.94 124 SER A C 1
ATOM 960 O O . SER A 1 124 ? 4.956 -2.064 1.392 1.00 95.94 124 SER A O 1
ATOM 962 N N . GLN A 1 125 ? 4.880 -4.293 1.672 1.00 96.81 125 GLN A N 1
ATOM 963 C CA . GLN A 1 125 ? 3.589 -4.472 1.000 1.00 96.81 125 GLN A CA 1
ATOM 964 C C . GLN A 1 125 ? 2.500 -3.651 1.694 1.00 96.81 125 GLN A C 1
ATOM 966 O O . GLN A 1 125 ? 1.758 -2.916 1.041 1.00 96.81 125 GLN A O 1
ATOM 971 N N . VAL A 1 126 ? 2.466 -3.695 3.030 1.00 97.06 126 VAL A N 1
ATOM 972 C CA . VAL A 1 126 ? 1.536 -2.905 3.848 1.00 97.06 126 VAL A CA 1
ATOM 973 C C . VAL A 1 126 ? 1.839 -1.414 3.783 1.00 97.06 126 VAL A C 1
ATOM 975 O O . VAL A 1 126 ? 0.920 -0.617 3.617 1.00 97.06 126 VAL A O 1
ATOM 978 N N . PHE A 1 127 ? 3.108 -1.019 3.877 1.00 96.69 127 PHE A N 1
ATOM 979 C CA . PHE A 1 127 ? 3.487 0.392 3.822 1.00 96.69 127 PHE A CA 1
ATOM 980 C C . PHE A 1 127 ? 3.086 1.038 2.488 1.00 96.69 127 PHE A C 1
ATOM 982 O O . PHE A 1 127 ? 2.498 2.119 2.461 1.00 96.69 127 PHE A O 1
ATOM 989 N N . TYR A 1 128 ? 3.359 0.357 1.373 1.00 96.44 128 TYR A N 1
ATOM 990 C CA . TYR A 1 128 ? 3.133 0.895 0.034 1.00 96.44 128 TYR A CA 1
ATOM 991 C C . TYR A 1 128 ? 1.761 0.573 -0.569 1.00 96.44 128 TYR A C 1
ATOM 993 O O . TYR A 1 128 ? 1.386 1.226 -1.551 1.00 96.44 128 TYR A O 1
ATOM 1001 N N . GLY A 1 129 ? 1.027 -0.383 0.006 1.00 96.38 129 GLY A N 1
ATOM 1002 C CA . GLY A 1 129 ? -0.297 -0.810 -0.453 1.00 96.38 129 GLY A CA 1
ATOM 1003 C C . GLY A 1 129 ? -0.268 -1.639 -1.725 1.00 96.38 129 GLY A C 1
ATOM 1004 O O . GLY A 1 129 ? -1.088 -1.424 -2.610 1.00 96.38 129 GLY A O 1
ATOM 1005 N N . VAL A 1 130 ? 0.709 -2.529 -1.867 1.00 96.19 130 VAL A N 1
ATOM 1006 C CA . VAL A 1 130 ? 0.872 -3.355 -3.071 1.00 96.19 130 VAL A CA 1
ATOM 1007 C C . VAL A 1 130 ? 1.317 -4.763 -2.692 1.00 96.19 130 VAL A C 1
ATOM 1009 O O . VAL A 1 130 ? 2.065 -4.933 -1.737 1.00 96.19 130 VAL A O 1
ATOM 1012 N N . ALA A 1 131 ? 0.874 -5.771 -3.441 1.00 93.94 131 ALA A N 1
ATOM 1013 C CA . ALA A 1 131 ? 1.057 -7.177 -3.069 1.00 93.94 131 ALA A CA 1
ATOM 1014 C C . ALA A 1 131 ? 2.386 -7.812 -3.537 1.00 93.94 131 ALA A C 1
ATOM 1016 O O . ALA A 1 131 ? 2.764 -8.880 -3.052 1.00 93.94 131 ALA A O 1
ATOM 1017 N N . THR A 1 132 ? 3.110 -7.193 -4.477 1.00 92.69 132 THR A N 1
ATOM 1018 C CA . THR A 1 132 ? 4.305 -7.793 -5.104 1.00 92.69 132 THR A CA 1
ATOM 1019 C C . THR A 1 132 ? 5.571 -6.973 -4.874 1.00 92.69 132 THR A C 1
ATOM 1021 O O . THR A 1 132 ? 5.507 -5.765 -4.640 1.00 92.69 132 THR A O 1
ATOM 1024 N N . ASP A 1 133 ? 6.734 -7.629 -4.950 1.00 92.81 133 ASP A N 1
ATOM 1025 C CA . ASP A 1 133 ? 8.034 -6.962 -4.781 1.00 92.81 133 ASP A CA 1
ATOM 1026 C C . ASP A 1 133 ? 8.303 -5.978 -5.919 1.00 92.81 133 ASP A C 1
ATOM 1028 O O . ASP A 1 133 ? 8.761 -4.861 -5.692 1.00 92.81 133 ASP A O 1
ATOM 1032 N N . GLU A 1 134 ? 7.916 -6.344 -7.137 1.00 93.75 134 GLU A N 1
ATOM 1033 C CA . GLU A 1 134 ? 8.033 -5.507 -8.325 1.00 93.75 134 GLU A CA 1
ATOM 1034 C C . GLU A 1 134 ? 7.206 -4.224 -8.176 1.00 93.75 134 GLU A C 1
ATOM 1036 O O . GLU A 1 134 ? 7.654 -3.131 -8.531 1.00 93.75 134 GLU A O 1
ATOM 1041 N N . ALA A 1 135 ? 6.004 -4.329 -7.602 1.00 95.19 135 ALA A N 1
ATOM 1042 C CA . ALA A 1 135 ? 5.172 -3.166 -7.341 1.00 95.19 135 ALA A CA 1
ATOM 1043 C C . ALA A 1 135 ? 5.760 -2.302 -6.214 1.00 95.19 135 ALA A C 1
ATOM 1045 O O . ALA A 1 135 ? 5.715 -1.078 -6.323 1.00 95.19 135 ALA A O 1
ATOM 1046 N N . ILE A 1 136 ? 6.364 -2.895 -5.172 1.00 95.31 136 ILE A N 1
ATOM 1047 C CA . ILE A 1 136 ? 7.103 -2.141 -4.139 1.00 95.31 136 ILE A CA 1
ATOM 1048 C C . ILE A 1 136 ? 8.228 -1.330 -4.785 1.00 95.31 136 ILE A C 1
ATOM 1050 O O . ILE A 1 136 ? 8.371 -0.141 -4.498 1.00 95.31 136 ILE A O 1
ATOM 1054 N N . THR A 1 137 ? 8.988 -1.933 -5.698 1.00 95.31 137 THR A N 1
ATOM 1055 C CA . THR A 1 137 ? 10.046 -1.243 -6.437 1.00 95.31 137 THR A CA 1
ATOM 1056 C C . THR A 1 137 ? 9.522 -0.032 -7.209 1.00 95.31 137 THR A C 1
ATOM 1058 O O . THR A 1 137 ? 10.127 1.037 -7.160 1.00 95.31 137 THR A O 1
ATOM 1061 N N . LEU A 1 138 ? 8.370 -0.144 -7.868 1.00 96.44 138 LEU A N 1
ATOM 1062 C CA . LEU A 1 138 ? 7.764 0.998 -8.556 1.00 96.44 138 LEU A CA 1
ATOM 1063 C C . LEU A 1 138 ? 7.255 2.069 -7.583 1.00 96.44 138 LEU A C 1
ATOM 1065 O O . LEU A 1 138 ? 7.399 3.260 -7.852 1.00 96.44 138 LEU A O 1
ATOM 1069 N N . ARG A 1 139 ? 6.723 1.675 -6.421 1.00 96.19 139 ARG A N 1
ATOM 1070 C CA . ARG A 1 139 ? 6.311 2.619 -5.367 1.00 96.19 139 ARG A CA 1
ATOM 1071 C C . ARG A 1 139 ? 7.498 3.393 -4.793 1.00 96.19 139 ARG A C 1
ATOM 1073 O O . ARG A 1 139 ? 7.354 4.584 -4.531 1.00 96.19 139 ARG A O 1
ATOM 1080 N N . LEU A 1 140 ? 8.659 2.748 -4.648 1.00 94.75 140 LEU A N 1
ATOM 1081 C CA . LEU A 1 140 ? 9.924 3.398 -4.277 1.00 94.75 140 LEU A CA 1
ATOM 1082 C C . LEU A 1 140 ? 10.365 4.448 -5.308 1.00 94.75 140 LEU A C 1
ATOM 1084 O O . LEU A 1 140 ? 10.961 5.452 -4.935 1.00 94.75 140 LEU A O 1
ATOM 1088 N N . LEU A 1 141 ? 10.032 4.243 -6.584 1.00 95.94 141 LEU A N 1
ATOM 1089 C CA . LEU A 1 141 ? 10.286 5.178 -7.686 1.00 95.94 141 LEU A CA 1
ATOM 1090 C C . LEU A 1 141 ? 9.155 6.205 -7.884 1.00 95.94 141 LEU A C 1
ATOM 1092 O O . LEU A 1 141 ? 9.033 6.804 -8.949 1.00 95.94 141 LEU A O 1
ATOM 1096 N N . GLY A 1 142 ? 8.291 6.387 -6.882 1.00 95.75 142 GLY A N 1
ATOM 1097 C CA . GLY A 1 142 ? 7.240 7.405 -6.896 1.00 95.75 142 GLY A CA 1
ATOM 1098 C C . GLY A 1 142 ? 6.004 7.051 -7.726 1.00 95.75 142 GLY A C 1
ATOM 1099 O O . GLY A 1 142 ? 5.066 7.845 -7.778 1.00 95.75 142 GLY A O 1
ATOM 1100 N N . VAL A 1 143 ? 5.941 5.866 -8.348 1.00 97.31 143 VAL A N 1
ATOM 1101 C CA . VAL A 1 143 ? 4.771 5.454 -9.139 1.00 97.31 143 VAL A CA 1
ATOM 1102 C C . VAL A 1 143 ? 3.539 5.379 -8.231 1.00 97.31 143 VAL A C 1
ATOM 1104 O O . VAL A 1 143 ? 3.596 4.719 -7.188 1.00 97.31 143 VAL A O 1
ATOM 1107 N N . PRO A 1 144 ? 2.404 6.012 -8.584 1.00 95.38 144 PRO A N 1
ATOM 1108 C CA . PRO A 1 144 ? 1.175 5.933 -7.797 1.00 95.38 144 PRO A CA 1
ATOM 1109 C C . PRO A 1 144 ? 0.715 4.486 -7.565 1.00 95.38 144 PRO A C 1
ATOM 1111 O O . PRO A 1 144 ? 0.833 3.648 -8.456 1.00 95.38 144 PRO A O 1
ATOM 1114 N N . ARG A 1 145 ? 0.129 4.184 -6.394 1.00 94.94 145 ARG A N 1
ATOM 1115 C CA . ARG A 1 145 ? -0.305 2.814 -6.026 1.00 94.94 145 ARG A CA 1
ATOM 1116 C C . ARG A 1 145 ? -1.121 2.127 -7.112 1.00 94.94 145 ARG A C 1
ATOM 1118 O O . ARG A 1 145 ? -0.856 0.978 -7.441 1.00 94.94 145 ARG A O 1
ATOM 1125 N N . ARG A 1 146 ? -2.085 2.852 -7.679 1.00 92.25 146 ARG A N 1
ATOM 1126 C CA . ARG A 1 146 ? -2.986 2.314 -8.698 1.00 92.25 146 ARG A CA 1
ATOM 1127 C C . ARG A 1 146 ? -2.269 1.943 -9.998 1.00 92.25 146 ARG A C 1
ATOM 1129 O O . ARG A 1 146 ? -2.699 1.023 -10.677 1.00 92.25 146 ARG A O 1
ATOM 1136 N N . ALA A 1 147 ? -1.169 2.627 -10.303 1.00 95.38 147 ALA A N 1
ATOM 1137 C CA . ALA A 1 147 ? -0.353 2.387 -11.485 1.00 95.38 147 ALA A CA 1
ATOM 1138 C C . ALA A 1 147 ? 0.703 1.292 -11.276 1.00 95.38 147 ALA A C 1
ATOM 1140 O O . ALA A 1 147 ? 1.038 0.584 -12.222 1.00 95.38 147 ALA A O 1
ATOM 1141 N N . ALA A 1 148 ? 1.212 1.143 -10.049 1.00 96.06 148 ALA A N 1
ATOM 1142 C CA . ALA A 1 148 ? 2.359 0.291 -9.750 1.00 96.06 148 ALA A CA 1
ATOM 1143 C C . ALA A 1 148 ? 2.156 -1.154 -10.226 1.00 96.06 148 ALA A C 1
ATOM 1145 O O . ALA A 1 148 ? 2.951 -1.635 -11.023 1.00 96.06 148 ALA A O 1
ATOM 1146 N N . THR A 1 149 ? 1.076 -1.824 -9.812 1.00 92.94 149 THR A N 1
ATOM 1147 C CA . THR A 1 149 ? 0.841 -3.231 -10.179 1.00 92.94 149 THR A CA 1
ATOM 1148 C C . THR A 1 149 ? 0.684 -3.428 -11.686 1.00 92.94 149 THR A C 1
ATOM 1150 O O . THR A 1 149 ? 1.256 -4.365 -12.228 1.00 92.94 149 THR A O 1
ATOM 1153 N N . SER A 1 150 ? -0.040 -2.552 -12.388 1.00 93.44 150 SER A N 1
ATOM 1154 C CA . SER A 1 150 ? -0.232 -2.695 -13.839 1.00 93.44 150 SER A CA 1
ATOM 1155 C C . SER A 1 150 ? 1.057 -2.468 -14.634 1.00 93.44 150 SER A C 1
ATOM 1157 O O . SER A 1 150 ? 1.270 -3.091 -15.673 1.00 93.44 150 SER A O 1
ATOM 1159 N N . LEU A 1 151 ? 1.940 -1.590 -14.149 1.00 95.81 151 LEU A N 1
ATOM 1160 C CA . LEU A 1 151 ? 3.191 -1.258 -14.831 1.00 95.81 151 LEU A CA 1
ATOM 1161 C C . LEU A 1 151 ? 4.295 -2.303 -14.645 1.00 95.81 151 LEU A C 1
ATOM 1163 O O . LEU A 1 151 ? 5.227 -2.326 -15.450 1.00 95.81 151 LEU A O 1
ATOM 1167 N N . THR A 1 152 ? 4.201 -3.195 -13.651 1.00 93.38 152 THR A N 1
ATOM 1168 C CA . THR A 1 152 ? 5.188 -4.281 -13.492 1.00 93.38 152 THR A CA 1
ATOM 1169 C C . THR A 1 152 ? 5.232 -5.178 -14.732 1.00 93.38 152 THR A C 1
ATOM 1171 O O . THR A 1 152 ? 6.319 -5.528 -15.191 1.00 93.38 152 THR A O 1
ATOM 1174 N N . GLY A 1 153 ? 4.063 -5.486 -15.311 1.00 88.56 153 GLY A N 1
ATOM 1175 C CA . GLY A 1 153 ? 3.931 -6.302 -16.518 1.00 88.56 153 GLY A CA 1
ATOM 1176 C C . GLY A 1 153 ? 4.469 -5.608 -17.767 1.00 88.56 153 GLY A C 1
ATOM 1177 O O . GLY A 1 153 ? 5.167 -6.232 -18.559 1.00 88.56 153 GLY A O 1
ATOM 1178 N N . VAL A 1 154 ? 4.224 -4.301 -17.916 1.00 92.94 154 VAL A N 1
ATOM 1179 C CA . VAL A 1 154 ? 4.762 -3.514 -19.042 1.00 92.94 154 VAL A CA 1
ATOM 1180 C C . VAL A 1 154 ? 6.289 -3.457 -18.998 1.00 92.94 154 VAL A C 1
ATOM 1182 O O . VAL A 1 154 ? 6.954 -3.625 -20.018 1.00 92.94 154 VAL A O 1
ATOM 1185 N N . LEU A 1 155 ? 6.859 -3.270 -17.807 1.00 93.25 155 LEU A N 1
ATOM 1186 C CA . LEU A 1 155 ? 8.306 -3.174 -17.622 1.00 93.25 155 LEU A CA 1
ATOM 1187 C C . LEU A 1 155 ? 9.014 -4.534 -17.567 1.00 93.25 155 LEU A C 1
ATOM 1189 O O . LEU A 1 155 ? 10.245 -4.561 -17.589 1.00 93.25 155 LEU A O 1
ATOM 1193 N N . ASN A 1 156 ? 8.263 -5.642 -17.508 1.00 90.44 156 ASN A N 1
ATOM 1194 C CA . ASN A 1 156 ? 8.781 -7.002 -17.335 1.00 90.44 156 ASN A CA 1
ATOM 1195 C C . ASN A 1 156 ? 9.817 -7.092 -16.201 1.00 90.44 156 ASN A C 1
ATOM 1197 O O . ASN A 1 156 ? 10.904 -7.648 -16.388 1.00 90.44 156 ASN A O 1
ATOM 1201 N N . LEU A 1 157 ? 9.491 -6.495 -15.048 1.00 88.44 157 LEU A N 1
ATOM 1202 C CA . LEU A 1 157 ? 10.406 -6.415 -13.910 1.00 88.44 157 LEU A CA 1
ATOM 1203 C C . LEU A 1 157 ? 10.819 -7.806 -13.425 1.00 88.44 157 LEU A C 1
ATOM 1205 O O . LEU A 1 157 ? 10.012 -8.734 -13.377 1.00 88.44 157 LEU A O 1
ATOM 1209 N N . ARG A 1 158 ? 12.091 -7.936 -13.052 1.00 80.75 158 ARG A N 1
ATOM 1210 C CA . ARG A 1 158 ? 12.680 -9.158 -12.505 1.00 80.75 158 ARG A CA 1
ATOM 1211 C C . ARG A 1 158 ? 13.295 -8.877 -11.142 1.00 80.75 158 ARG A C 1
ATOM 1213 O O . ARG A 1 158 ? 13.809 -7.790 -10.877 1.00 80.75 158 ARG A O 1
ATOM 1220 N N . ALA A 1 159 ? 13.296 -9.896 -10.291 1.00 76.38 159 ALA A N 1
ATOM 1221 C CA . ALA A 1 159 ? 13.979 -9.832 -9.008 1.00 76.38 159 ALA A CA 1
ATOM 1222 C C . ALA A 1 159 ? 15.475 -9.503 -9.192 1.00 76.38 159 ALA A C 1
ATOM 1224 O O . ALA A 1 159 ? 16.140 -10.040 -10.079 1.00 76.38 159 ALA A O 1
ATOM 1225 N N . GLY A 1 160 ? 16.003 -8.625 -8.334 1.00 78.69 160 GLY A N 1
ATOM 1226 C CA . GLY A 1 160 ? 17.423 -8.253 -8.311 1.00 78.69 160 GLY A CA 1
ATOM 1227 C C . GLY A 1 160 ? 17.838 -7.142 -9.282 1.00 78.69 160 GLY A C 1
ATOM 1228 O O . GLY A 1 160 ? 19.011 -6.772 -9.303 1.00 78.69 160 GLY A O 1
ATOM 1229 N N . GLU A 1 161 ? 16.916 -6.579 -10.066 1.00 89.25 161 GLU A N 1
ATOM 1230 C CA . GLU A 1 161 ? 17.209 -5.415 -10.908 1.00 89.25 161 GLU A CA 1
ATOM 1231 C C . GLU A 1 161 ? 17.476 -4.147 -10.073 1.00 89.25 161 GLU A C 1
ATOM 1233 O O . GLU A 1 161 ? 16.860 -3.914 -9.031 1.00 89.25 161 GLU A O 1
ATOM 1238 N N . SER A 1 162 ? 18.400 -3.295 -10.532 1.00 93.06 162 SER A N 1
ATOM 1239 C CA . SER A 1 162 ? 18.758 -2.068 -9.814 1.00 93.06 162 SER A CA 1
ATOM 1240 C C . SER A 1 162 ? 17.723 -0.956 -10.026 1.00 93.06 162 SER A C 1
ATOM 1242 O O . SER A 1 162 ? 17.234 -0.742 -11.138 1.00 93.06 162 SER A O 1
ATOM 1244 N N . LEU A 1 163 ? 17.434 -0.186 -8.969 1.00 93.44 163 LEU A N 1
ATOM 1245 C CA . LEU A 1 163 ? 16.485 0.937 -9.030 1.00 93.44 163 LEU A CA 1
ATOM 1246 C C . LEU A 1 163 ? 16.791 1.947 -10.155 1.00 93.44 163 LEU A C 1
ATOM 1248 O O . LEU A 1 163 ? 15.852 2.323 -10.858 1.00 93.44 163 LEU A O 1
ATOM 1252 N N . PRO A 1 164 ? 18.055 2.358 -10.404 1.00 94.75 164 PRO A N 1
ATOM 1253 C CA . PRO A 1 164 ? 18.354 3.275 -11.504 1.00 94.75 164 PRO A CA 1
ATOM 1254 C C . PRO A 1 164 ? 18.001 2.703 -12.881 1.00 94.75 164 PRO A C 1
ATOM 1256 O O . PRO A 1 164 ? 17.479 3.427 -13.725 1.00 94.75 164 PRO A O 1
ATOM 1259 N N . SER A 1 165 ? 18.236 1.406 -13.109 1.00 95.00 165 SER A N 1
ATOM 1260 C CA . SER A 1 165 ? 17.897 0.752 -14.379 1.00 95.00 165 SER A CA 1
ATOM 1261 C C . SER A 1 165 ? 16.384 0.708 -14.599 1.00 95.00 165 SER A C 1
ATOM 1263 O O . SER A 1 165 ? 15.897 1.014 -15.690 1.00 95.00 165 SER A O 1
ATOM 1265 N N . ILE A 1 166 ? 15.626 0.405 -13.544 1.00 96.06 166 ILE A N 1
ATOM 1266 C CA . ILE A 1 166 ? 14.163 0.398 -13.593 1.00 96.06 166 ILE A CA 1
ATOM 1267 C C . ILE A 1 166 ? 13.627 1.808 -13.859 1.00 96.06 166 ILE A C 1
ATOM 1269 O O . ILE A 1 166 ? 12.774 1.967 -14.730 1.00 96.06 166 ILE A O 1
ATOM 1273 N N . ARG A 1 167 ? 14.168 2.832 -13.183 1.00 95.31 167 ARG A N 1
ATOM 1274 C CA . ARG A 1 167 ? 13.786 4.236 -13.399 1.00 95.31 167 ARG A CA 1
ATOM 1275 C C . ARG A 1 167 ? 14.011 4.678 -14.844 1.00 95.31 167 ARG A C 1
ATOM 1277 O O . ARG A 1 167 ? 13.130 5.297 -15.423 1.00 95.31 167 ARG A O 1
ATOM 1284 N N . GLN A 1 168 ? 15.143 4.315 -15.449 1.00 94.94 168 GLN A N 1
ATOM 1285 C CA . GLN A 1 168 ? 15.425 4.640 -16.853 1.00 94.94 168 GLN A CA 1
ATOM 1286 C C . GLN A 1 168 ? 14.393 4.031 -17.813 1.00 94.94 168 GLN A C 1
ATOM 1288 O O . GLN A 1 168 ? 13.911 4.714 -18.712 1.00 94.94 168 GLN A O 1
ATOM 1293 N N . ARG A 1 169 ? 13.987 2.773 -17.599 1.00 95.62 169 ARG A N 1
ATOM 1294 C CA . ARG A 1 169 ? 12.915 2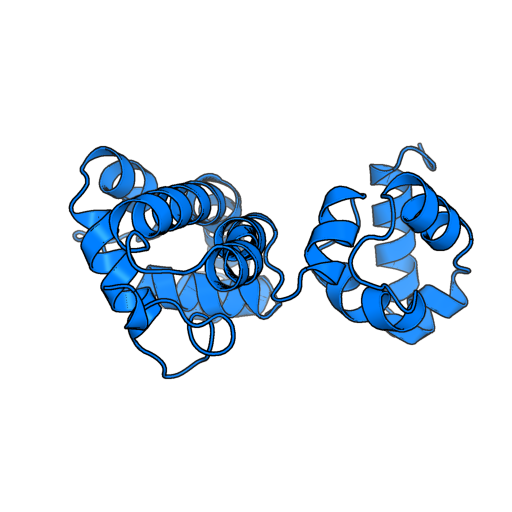.159 -18.402 1.00 95.62 169 ARG A CA 1
ATOM 1295 C C . ARG A 1 169 ? 11.557 2.816 -18.162 1.00 95.62 169 ARG A C 1
ATOM 1297 O O . ARG A 1 169 ? 10.797 2.972 -19.107 1.00 95.62 169 ARG A O 1
ATOM 1304 N N . LEU A 1 170 ? 11.266 3.214 -16.923 1.00 95.81 170 LEU A N 1
ATOM 1305 C CA . LEU A 1 170 ? 10.033 3.921 -16.574 1.00 95.81 170 LEU A CA 1
ATOM 1306 C C . LEU A 1 170 ? 9.951 5.296 -17.264 1.00 95.81 170 LEU A C 1
ATOM 1308 O O . LEU A 1 170 ? 8.905 5.627 -17.817 1.00 95.81 170 LEU A O 1
ATOM 1312 N N . LEU A 1 171 ? 11.060 6.047 -17.310 1.00 95.12 171 LEU A N 1
ATOM 1313 C CA . LEU A 1 171 ? 11.188 7.307 -18.062 1.00 95.12 171 LEU A CA 1
ATOM 1314 C C . LEU A 1 171 ? 11.005 7.109 -19.573 1.00 95.12 171 LEU A C 1
ATOM 1316 O O . LEU A 1 171 ? 10.441 7.969 -20.245 1.00 95.12 171 LEU A O 1
ATOM 1320 N N . ALA A 1 172 ? 11.448 5.966 -20.101 1.00 95.75 172 ALA A N 1
ATOM 1321 C CA . ALA A 1 172 ? 11.307 5.628 -21.513 1.00 95.75 172 ALA A CA 1
ATOM 1322 C C . ALA A 1 172 ? 9.879 5.214 -21.919 1.00 95.75 172 ALA A C 1
ATOM 1324 O O . ALA A 1 172 ? 9.609 5.114 -23.116 1.00 95.75 172 ALA A O 1
ATOM 1325 N N . LEU A 1 173 ? 8.962 4.982 -20.966 1.00 96.75 173 LEU A N 1
ATOM 1326 C CA . LEU A 1 173 ? 7.579 4.632 -21.288 1.00 96.75 173 LEU A CA 1
ATOM 1327 C C . LEU A 1 173 ? 6.841 5.810 -21.939 1.00 96.75 173 LEU A C 1
ATOM 1329 O O . LEU A 1 173 ? 6.731 6.918 -21.393 1.00 96.75 173 LEU A O 1
ATOM 1333 N N . SER A 1 174 ? 6.262 5.532 -23.102 1.00 95.88 174 SER A N 1
ATOM 1334 C CA . SER A 1 174 ? 5.392 6.454 -23.819 1.00 95.88 174 SER A CA 1
ATOM 1335 C C . SER A 1 174 ? 4.047 6.609 -23.107 1.00 95.88 174 SER A C 1
ATOM 1337 O O . SER A 1 174 ? 3.651 5.789 -22.281 1.00 95.88 174 SER A O 1
ATOM 1339 N N . GLU A 1 175 ? 3.285 7.648 -23.446 1.00 95.75 175 GLU A N 1
ATOM 1340 C CA . GLU A 1 175 ? 1.909 7.769 -22.949 1.00 95.75 175 GLU A CA 1
ATOM 1341 C C . GLU A 1 175 ? 1.043 6.557 -23.338 1.00 95.75 175 GLU A C 1
ATOM 1343 O O . GLU A 1 175 ? 0.216 6.119 -22.539 1.00 95.75 175 GLU A O 1
ATOM 1348 N N . GLN A 1 176 ? 1.277 5.973 -24.518 1.00 96.31 176 GLN A N 1
ATOM 1349 C CA . GLN A 1 176 ? 0.558 4.784 -24.983 1.00 96.31 176 GLN A CA 1
ATOM 1350 C C . GLN A 1 176 ? 0.835 3.566 -24.098 1.00 96.31 176 GLN A C 1
ATOM 1352 O O . GLN A 1 176 ? -0.091 2.811 -23.821 1.00 96.31 176 GLN A O 1
ATOM 1357 N N . ASP A 1 177 ? 2.057 3.405 -23.585 1.00 97.06 177 ASP A N 1
ATOM 1358 C CA . ASP A 1 177 ? 2.393 2.310 -22.664 1.00 97.06 177 ASP A CA 1
ATOM 1359 C C . ASP A 1 177 ? 1.615 2.430 -21.345 1.00 97.06 177 ASP A C 1
ATOM 1361 O O . ASP A 1 177 ? 1.080 1.449 -20.823 1.00 97.06 177 ASP A O 1
ATOM 1365 N N . TRP A 1 178 ? 1.482 3.656 -20.827 1.00 97.38 178 TRP A N 1
ATOM 1366 C CA . TRP A 1 178 ? 0.679 3.930 -19.633 1.00 97.38 178 TRP A CA 1
ATOM 1367 C C . TRP A 1 178 ? -0.817 3.726 -19.892 1.00 97.38 178 TRP A C 1
ATOM 1369 O O . TRP A 1 178 ? -1.513 3.171 -19.042 1.00 97.38 178 TRP A O 1
ATOM 1379 N N . GLN A 1 179 ? -1.323 4.139 -21.057 1.00 96.62 179 GLN A N 1
ATOM 1380 C CA . GLN A 1 179 ? -2.714 3.898 -21.456 1.00 96.62 179 GLN A CA 1
ATOM 1381 C C . GLN A 1 179 ? -3.000 2.408 -21.677 1.00 96.62 179 GLN A C 1
ATOM 1383 O O . GLN A 1 179 ? -4.069 1.929 -21.313 1.00 96.62 179 GLN A O 1
ATOM 1388 N N . HIS A 1 180 ? -2.045 1.648 -22.210 1.00 95.38 180 HIS A N 1
ATOM 1389 C CA . HIS A 1 180 ? -2.162 0.199 -22.334 1.00 95.38 180 HIS A CA 1
ATOM 1390 C C . HIS A 1 180 ? -2.253 -0.471 -20.953 1.00 95.38 180 HIS A C 1
ATOM 1392 O O . HIS A 1 180 ? -3.079 -1.357 -20.750 1.00 95.38 180 HIS A O 1
ATOM 1398 N N . ALA A 1 181 ? -1.458 -0.016 -19.979 1.00 95.12 181 ALA A N 1
ATOM 1399 C CA . ALA A 1 181 ? -1.472 -0.557 -18.618 1.00 95.12 181 ALA A CA 1
ATOM 1400 C C . ALA A 1 181 ? -2.730 -0.187 -17.805 1.00 95.12 181 ALA A C 1
ATOM 1402 O O . ALA A 1 181 ? -3.180 -0.971 -16.970 1.00 95.12 181 ALA A O 1
ATOM 1403 N N . LEU A 1 182 ? -3.254 1.032 -17.983 1.00 94.94 182 LEU A N 1
ATOM 1404 C CA . LEU A 1 182 ? -4.225 1.657 -17.063 1.00 94.94 182 LEU A CA 1
ATOM 1405 C C . LEU A 1 182 ? -5.507 2.149 -17.751 1.00 94.94 182 LEU A C 1
ATOM 1407 O O . LEU A 1 182 ? -6.347 2.810 -17.130 1.00 94.94 182 LEU A O 1
ATOM 1411 N N . GLY A 1 183 ? -5.662 1.863 -19.041 1.00 95.31 183 GLY A N 1
ATOM 1412 C CA . GLY A 1 183 ? -6.755 2.367 -19.861 1.00 95.31 183 GLY A CA 1
ATOM 1413 C C . GLY A 1 183 ? -6.746 3.894 -19.969 1.00 95.31 183 GLY A C 1
ATOM 1414 O O . GLY A 1 183 ? -5.701 4.547 -20.000 1.00 95.31 183 GLY A O 1
ATOM 1415 N N . SER A 1 184 ? -7.940 4.486 -19.980 1.00 93.75 184 SER A N 1
ATOM 1416 C CA . SER A 1 184 ? -8.139 5.932 -20.160 1.00 93.75 184 SER A CA 1
ATOM 1417 C C . SER A 1 184 ? -7.495 6.802 -19.073 1.00 93.75 184 SER A C 1
ATOM 1419 O O . SER A 1 184 ? -7.259 7.985 -19.303 1.00 93.75 184 SER A O 1
ATOM 1421 N N . THR A 1 185 ? -7.180 6.236 -17.904 1.00 94.69 185 THR A N 1
ATOM 1422 C CA . THR A 1 185 ? -6.539 6.965 -16.795 1.00 94.69 185 THR A CA 1
ATOM 1423 C C . THR A 1 185 ? -5.010 6.958 -16.854 1.00 94.69 185 THR A C 1
ATOM 1425 O O . THR A 1 185 ? -4.364 7.645 -16.060 1.00 94.69 185 THR A O 1
ATOM 1428 N N . GLY A 1 186 ? -4.406 6.226 -17.798 1.00 96.62 186 GLY A N 1
ATOM 1429 C CA . GLY A 1 186 ? -2.952 6.082 -17.890 1.00 96.62 186 GLY A CA 1
ATOM 1430 C C . GLY A 1 186 ? -2.207 7.404 -18.054 1.00 96.62 186 GLY A C 1
ATOM 1431 O O . GLY A 1 186 ? -1.200 7.627 -17.384 1.00 96.62 186 GLY A O 1
ATOM 1432 N N . SER A 1 187 ? -2.737 8.324 -18.862 1.00 95.81 187 SER A N 1
ATOM 1433 C CA . SER A 1 187 ? -2.148 9.655 -19.060 1.00 95.81 187 SER A CA 1
ATOM 1434 C C . SER A 1 187 ? -2.138 10.492 -17.774 1.00 95.81 187 SER A C 1
ATOM 1436 O O . SER A 1 187 ? -1.154 11.174 -17.482 1.00 95.81 187 SER A O 1
ATOM 1438 N N . ILE A 1 188 ? -3.193 10.384 -16.959 1.00 96.12 188 ILE A N 1
ATOM 1439 C CA . ILE A 1 188 ? -3.312 11.070 -15.666 1.00 96.12 188 ILE A CA 1
ATOM 1440 C C . ILE A 1 188 ? -2.251 10.545 -14.697 1.00 96.12 188 ILE A C 1
ATOM 1442 O O . ILE A 1 188 ? -1.520 11.333 -14.096 1.00 96.12 188 ILE A O 1
ATOM 1446 N N . TYR A 1 189 ? -2.128 9.222 -14.570 1.00 96.50 189 TYR A N 1
ATOM 1447 C CA . TYR A 1 189 ? -1.138 8.621 -13.677 1.00 96.50 189 TYR A CA 1
ATOM 1448 C C . TYR A 1 189 ? 0.299 8.858 -14.135 1.00 96.50 189 TYR A C 1
ATOM 1450 O O . TYR A 1 189 ? 1.161 9.077 -13.284 1.00 96.50 189 TYR A O 1
ATOM 1458 N N . ARG A 1 190 ? 0.550 8.890 -15.450 1.00 96.75 190 ARG A N 1
ATOM 1459 C CA . ARG A 1 190 ? 1.854 9.265 -16.005 1.00 96.75 190 ARG A CA 1
ATOM 1460 C C . ARG A 1 190 ? 2.226 10.681 -15.595 1.00 96.75 190 ARG A C 1
ATOM 1462 O O . ARG A 1 190 ? 3.304 10.890 -15.052 1.00 96.75 190 ARG A O 1
ATOM 1469 N N . LYS A 1 191 ? 1.319 11.641 -15.797 1.00 96.00 191 LYS A N 1
ATOM 1470 C CA . LYS A 1 191 ? 1.550 13.040 -15.420 1.00 96.00 191 LYS A CA 1
ATOM 1471 C C . LYS A 1 191 ? 1.780 13.187 -13.916 1.00 96.00 191 LYS A C 1
ATOM 1473 O O . LYS A 1 191 ? 2.715 13.864 -13.509 1.00 96.00 191 LYS A O 1
ATOM 1478 N N . ALA A 1 192 ? 0.963 12.524 -13.095 1.00 95.56 192 ALA A N 1
ATOM 1479 C CA . ALA A 1 192 ? 1.137 12.519 -11.644 1.00 95.56 192 ALA A CA 1
ATOM 1480 C C . ALA A 1 192 ? 2.507 11.958 -11.230 1.00 95.56 192 ALA A C 1
ATOM 1482 O O . ALA A 1 192 ? 3.168 12.538 -10.374 1.00 95.56 192 ALA A O 1
ATOM 1483 N N . TRP A 1 193 ? 2.952 10.863 -11.852 1.00 96.88 193 TRP A N 1
ATOM 1484 C CA . TRP A 1 193 ? 4.280 10.308 -11.605 1.00 96.88 193 TRP A CA 1
ATOM 1485 C C . TRP A 1 193 ? 5.399 11.264 -12.033 1.00 96.88 193 TRP A C 1
ATOM 1487 O O . TRP A 1 193 ? 6.312 11.481 -11.252 1.00 96.88 193 TRP A O 1
ATOM 1497 N N . GLN A 1 194 ? 5.310 11.885 -13.212 1.00 95.06 194 GLN A N 1
ATOM 1498 C CA . GLN A 1 194 ? 6.317 12.842 -13.689 1.00 95.06 194 GLN A CA 1
ATOM 1499 C C . GLN A 1 194 ? 6.472 14.051 -12.755 1.00 95.06 194 GLN A C 1
ATOM 1501 O O . GLN A 1 194 ? 7.591 14.499 -12.530 1.00 95.06 194 GLN A O 1
ATOM 1506 N N . ILE A 1 195 ? 5.375 14.539 -12.166 1.00 94.50 195 ILE A N 1
ATOM 1507 C CA . ILE A 1 195 ? 5.424 15.590 -11.136 1.00 94.50 195 ILE A CA 1
ATOM 1508 C C . ILE A 1 195 ? 6.171 15.087 -9.890 1.00 94.50 195 ILE A C 1
ATOM 1510 O O . ILE A 1 195 ? 7.032 15.778 -9.358 1.00 94.50 195 ILE A O 1
ATOM 1514 N N . ILE A 1 196 ? 5.872 13.868 -9.426 1.00 91.69 196 ILE A N 1
ATOM 1515 C CA . ILE A 1 196 ? 6.536 13.268 -8.253 1.00 91.69 196 ILE A CA 1
ATOM 1516 C C . ILE A 1 196 ? 8.028 13.009 -8.517 1.00 91.69 196 ILE A C 1
ATOM 1518 O O . ILE A 1 196 ? 8.843 13.176 -7.611 1.00 91.69 196 ILE A O 1
ATOM 1522 N N . ASP A 1 197 ? 8.385 12.593 -9.733 1.00 89.31 197 ASP A N 1
ATOM 1523 C CA . ASP A 1 197 ? 9.763 12.282 -10.131 1.00 89.31 197 ASP A CA 1
ATOM 1524 C C . ASP A 1 197 ? 10.616 13.544 -10.376 1.00 89.31 197 ASP A C 1
ATOM 1526 O O . ASP A 1 197 ? 11.844 13.447 -10.413 1.00 89.31 197 ASP A O 1
ATOM 1530 N N . GLY A 1 198 ? 9.977 14.719 -10.487 1.00 87.00 198 GLY A N 1
ATOM 1531 C CA . GLY A 1 198 ? 10.621 16.014 -10.736 1.00 87.00 198 GLY A CA 1
ATOM 1532 C C . GLY A 1 198 ? 10.849 16.339 -12.217 1.00 87.00 198 GLY A C 1
ATOM 1533 O O . GLY A 1 198 ? 11.682 17.181 -12.534 1.00 87.00 198 GLY A O 1
ATOM 1534 N N . GLU A 1 199 ? 10.137 15.667 -13.124 1.00 80.62 199 GLU A N 1
ATOM 1535 C CA . GLU A 1 199 ? 10.219 15.872 -14.581 1.00 80.62 199 GLU A CA 1
ATOM 1536 C C . GLU A 1 199 ? 9.287 16.989 -15.082 1.00 80.62 199 GLU A C 1
ATOM 1538 O O . GLU A 1 199 ? 9.469 17.511 -16.182 1.00 80.62 199 GLU A O 1
ATOM 1543 N N . LEU A 1 200 ? 8.254 17.327 -14.307 1.00 73.31 200 LEU A N 1
ATOM 1544 C CA . LEU A 1 200 ? 7.293 18.387 -14.608 1.00 73.31 200 LEU A CA 1
ATOM 1545 C C . LEU A 1 200 ? 7.121 19.288 -13.381 1.00 73.31 200 LEU A C 1
ATOM 1547 O O . LEU A 1 200 ? 6.775 18.782 -12.312 1.00 73.31 200 LEU A O 1
ATOM 1551 N N . ASP A 1 201 ? 7.316 20.594 -13.578 1.00 58.78 201 ASP A N 1
ATOM 1552 C CA . ASP A 1 201 ? 7.011 21.659 -12.608 1.00 58.78 201 ASP A CA 1
ATOM 1553 C C . ASP A 1 201 ? 5.524 22.066 -12.641 1.00 58.78 201 ASP A C 1
ATOM 1555 O O . ASP A 1 201 ? 4.937 22.145 -13.752 1.00 58.78 201 ASP A O 1
#

Radius of gyration: 17.93 Å; chains: 1; bounding box: 45×43×49 Å

pLDDT: mean 90.52, std 8.45, range [47.0, 97.38]

Secondary structure (DSSP, 8-state):
-GGG--TTTTTSTT--HHHHHHHHHTTSHHHHHHHHHHH-SSS--HHHHHHHHHHHHTT--HHHHHHHHT--TT--HHHHHHHHHHHIIIIIHHHHHHHHHHHHHHH-TT--HHHHHHHTTHHHHHHHT-SSHHHHHHHHTT--HHHHHHHHHHHT--TT--HHHHHHHHHT--HHHHHHHHGGGHHHHHHHHHHHHTS--

Foldseek 3Di:
DQVLQDLVQQLDPPRCSQLVLLVVLCVPVVLVVLLVLLQPDPDDRSVLLSPLLSCQLDLHDLLVSLVPRQDDPPDDSVVSSVSSCCNLLVGSLQSSLVSVQVVCVVVVPVPDPVRCVVRVCVSLSSNQRYSDPQLSLVVVLVQHSNQSVLVCVLLVDDPPDDSVVSNVVLVVDDLVSQCVSRPPCSNVSNVNSCVVNVNDD

Sequence (201 aa):
GPDSWDRERLFRQGDRTLQDMMGVLLRVPELRENLKSVLGGTMPDGDKLALILKDWVNGEEITTIAQRHFHQDGEDEVTALTKCGQNLFGKLAQTSSWGLNALLAITGSGLSDDERSRLANLPSQVFYGVATDEAITLRLLGVPRRAATSLTGVLNLRAGESLPSIRQRLLALSEQDWQHALGSTGSIYRKAWQIIDGELD